Protein AF-A0A832B5Y0-F1 (afdb_monomer_lite)

Structure (mmCIF, N/CA/C/O backbone):
data_AF-A0A832B5Y0-F1
#
_entry.id   AF-A0A832B5Y0-F1
#
loop_
_atom_site.group_PDB
_atom_site.id
_atom_site.type_symbol
_atom_site.label_atom_id
_atom_site.label_alt_id
_atom_site.label_comp_id
_atom_site.label_asym_id
_atom_site.label_entity_id
_atom_site.label_seq_id
_atom_site.pdbx_PDB_ins_code
_atom_site.Cartn_x
_atom_site.Cartn_y
_atom_site.Cartn_z
_atom_site.occupancy
_atom_site.B_iso_or_equiv
_atom_site.auth_seq_id
_atom_site.auth_comp_id
_atom_site.auth_asym_id
_atom_site.auth_atom_id
_atom_site.pdbx_PDB_model_num
ATOM 1 N N . MET A 1 1 ? 34.773 30.632 62.088 1.00 43.06 1 MET A N 1
ATOM 2 C CA . MET A 1 1 ? 34.727 31.061 63.509 1.00 43.06 1 MET A CA 1
ATOM 3 C C . MET A 1 1 ? 33.430 31.827 63.749 1.00 43.06 1 MET A C 1
ATOM 5 O O . MET A 1 1 ? 32.910 32.343 62.773 1.00 43.06 1 MET A O 1
ATOM 9 N N . THR A 1 2 ? 32.976 31.912 65.013 1.00 48.00 2 THR A N 1
ATOM 10 C CA . THR A 1 2 ? 31.846 32.732 65.541 1.00 48.00 2 THR A CA 1
ATOM 11 C C . THR A 1 2 ? 30.432 32.530 64.935 1.00 48.00 2 THR A C 1
ATOM 13 O O . THR A 1 2 ? 30.313 32.414 63.728 1.00 48.00 2 THR A O 1
ATOM 16 N N . ARG A 1 3 ? 29.284 32.616 65.642 1.00 48.84 3 ARG A N 1
ATOM 17 C CA . ARG A 1 3 ? 28.786 32.266 67.013 1.00 48.84 3 ARG A CA 1
ATOM 18 C C . ARG A 1 3 ? 27.573 33.183 67.325 1.00 48.84 3 ARG A C 1
ATOM 20 O O . ARG A 1 3 ? 27.691 34.372 67.067 1.00 48.84 3 ARG A O 1
ATOM 27 N N . ARG A 1 4 ? 26.546 32.657 68.029 1.00 54.12 4 ARG A N 1
ATOM 28 C CA . ARG A 1 4 ? 25.326 33.315 68.605 1.00 54.12 4 ARG A CA 1
ATOM 29 C C . ARG A 1 4 ? 24.079 33.240 67.698 1.00 54.12 4 ARG A C 1
ATOM 31 O O . ARG A 1 4 ? 24.199 33.506 66.514 1.00 54.12 4 ARG A O 1
ATOM 38 N N . GLU A 1 5 ? 22.990 32.571 68.125 1.00 58.91 5 GLU A N 1
ATOM 39 C CA . GLU A 1 5 ? 21.896 32.970 69.073 1.00 58.91 5 GLU A CA 1
ATOM 40 C C . GLU A 1 5 ? 20.938 34.005 68.429 1.00 58.91 5 GLU A C 1
ATOM 42 O O . GLU A 1 5 ? 21.425 34.880 67.729 1.00 58.91 5 GLU A O 1
ATOM 47 N N . ARG A 1 6 ? 19.599 34.020 68.599 1.00 52.69 6 ARG A N 1
ATOM 48 C CA . ARG A 1 6 ? 18.600 33.351 69.493 1.00 52.69 6 ARG A CA 1
ATOM 49 C C . ARG A 1 6 ? 17.187 33.484 68.822 1.00 52.69 6 ARG A C 1
ATOM 51 O O . ARG A 1 6 ? 17.127 34.184 67.820 1.00 52.69 6 ARG A O 1
ATOM 58 N N . LEU A 1 7 ? 16.014 32.955 69.225 1.00 55.34 7 LEU A N 1
ATOM 59 C CA . LEU A 1 7 ? 15.436 32.121 70.319 1.00 55.34 7 LEU A CA 1
ATOM 60 C C . LEU A 1 7 ? 14.146 31.429 69.729 1.00 55.34 7 LEU A C 1
ATOM 62 O O . LEU A 1 7 ? 14.103 31.264 68.516 1.00 55.34 7 LEU A O 1
ATOM 66 N N . ALA A 1 8 ? 13.108 31.103 70.530 1.00 52.97 8 ALA A N 1
ATOM 67 C CA . ALA A 1 8 ? 11.736 30.661 70.159 1.00 52.97 8 ALA A CA 1
ATOM 68 C C . ALA A 1 8 ? 11.631 29.279 69.458 1.00 52.97 8 ALA A C 1
ATOM 70 O O . ALA A 1 8 ? 11.843 29.183 68.255 1.00 52.97 8 ALA A O 1
ATOM 71 N N . ASP A 1 9 ? 11.389 28.132 70.110 1.00 50.69 9 ASP A N 1
ATOM 72 C CA . ASP A 1 9 ? 10.624 27.766 71.332 1.00 50.69 9 ASP A CA 1
ATOM 73 C C . ASP A 1 9 ? 9.089 27.738 71.162 1.00 50.69 9 ASP A C 1
ATOM 75 O O . ASP A 1 9 ? 8.436 28.772 71.276 1.00 50.69 9 ASP A O 1
ATOM 79 N N . ASP A 1 10 ? 8.532 26.534 70.955 1.00 47.91 10 ASP A N 1
ATOM 80 C CA . ASP A 1 10 ? 7.273 26.117 71.594 1.00 47.91 10 ASP A CA 1
ATOM 81 C C . ASP A 1 10 ? 7.240 24.590 71.849 1.00 47.91 10 ASP A C 1
ATOM 83 O O . ASP A 1 10 ? 7.930 23.789 71.209 1.00 47.91 10 ASP A O 1
ATOM 87 N N . LYS A 1 11 ? 6.426 24.199 72.831 1.00 46.84 11 LYS A N 1
ATOM 88 C CA . LYS A 1 11 ? 6.117 22.840 73.293 1.00 46.84 11 LYS A CA 1
ATOM 89 C C . LYS A 1 11 ? 5.182 22.113 72.304 1.00 46.84 11 LYS A C 1
ATOM 91 O O . LYS A 1 11 ? 4.506 22.724 71.495 1.00 46.84 11 LYS A O 1
ATOM 96 N N . GLY A 1 12 ? 5.022 20.791 72.367 1.00 46.59 12 GLY A N 1
ATOM 97 C CA . GLY A 1 12 ? 5.769 19.815 73.159 1.00 46.59 12 GLY A CA 1
ATOM 98 C C . GLY A 1 12 ? 4.985 18.525 73.444 1.00 46.59 12 GLY A C 1
ATOM 99 O O . GLY A 1 12 ? 3.847 18.574 73.890 1.00 46.59 12 GLY A O 1
ATOM 100 N N . ARG A 1 13 ? 5.685 17.390 73.289 1.00 45.34 13 ARG A N 1
ATOM 101 C CA . ARG A 1 13 ? 5.367 16.024 73.769 1.00 45.34 13 ARG A CA 1
ATOM 102 C C . ARG A 1 13 ? 4.196 15.253 73.121 1.00 45.34 13 ARG A C 1
ATOM 104 O O . ARG A 1 13 ? 3.024 15.566 73.276 1.00 45.34 13 ARG A O 1
ATOM 111 N N . ARG A 1 14 ? 4.581 14.134 72.487 1.00 49.53 14 ARG A N 1
ATOM 112 C CA . ARG A 1 14 ? 3.801 12.884 72.369 1.00 49.53 14 ARG A CA 1
ATOM 113 C C . ARG A 1 14 ? 3.845 12.095 73.703 1.00 49.53 14 ARG A C 1
ATOM 115 O O . ARG A 1 14 ? 4.416 12.602 74.666 1.00 49.53 14 ARG A O 1
ATOM 122 N N . SER A 1 15 ? 3.341 10.849 73.661 1.00 48.88 15 SER A N 1
ATOM 123 C CA . SER A 1 15 ? 3.365 9.763 74.674 1.00 48.88 15 SER A CA 1
ATOM 124 C C . SER A 1 15 ? 2.080 9.649 75.515 1.00 48.88 15 SER A C 1
ATOM 126 O O . SER A 1 15 ? 1.575 10.662 75.982 1.00 48.88 15 SER A O 1
ATOM 128 N N . GLU A 1 16 ? 1.494 8.463 75.752 1.00 41.34 16 GLU A N 1
ATOM 129 C CA . GLU A 1 16 ? 1.691 7.137 75.115 1.00 41.34 16 GLU A CA 1
ATOM 130 C C . GLU A 1 16 ? 0.461 6.215 75.342 1.00 41.34 16 GLU A C 1
ATOM 132 O O . GLU A 1 16 ? -0.531 6.644 75.925 1.00 41.34 16 GLU A O 1
ATOM 137 N N . VAL A 1 17 ? 0.506 4.965 74.859 1.00 50.31 17 VAL A N 1
ATOM 138 C CA . VAL A 1 17 ? -0.578 3.950 74.905 1.00 50.31 17 VAL A CA 1
ATOM 139 C C . VAL A 1 17 ? -0.116 2.771 75.783 1.00 50.31 17 VAL A C 1
ATOM 141 O O . VAL A 1 17 ? 1.009 2.317 75.577 1.00 50.31 17 VAL A O 1
ATOM 144 N N . PRO A 1 18 ? -0.906 2.287 76.773 1.00 50.72 18 PRO A N 1
ATOM 145 C CA . PRO A 1 18 ? -1.764 1.104 76.549 1.00 50.72 18 PRO A CA 1
ATOM 146 C C . PRO A 1 18 ? -3.099 1.069 77.338 1.00 50.72 18 PRO A C 1
ATOM 148 O O . PRO A 1 18 ? -3.351 1.885 78.219 1.00 50.72 18 PRO A O 1
ATOM 151 N N . GLY A 1 19 ? -3.968 0.104 77.001 1.00 42.53 19 GLY A N 1
ATOM 152 C CA . GLY A 1 19 ? -5.243 -0.169 77.696 1.00 42.53 19 GLY A CA 1
ATOM 153 C C . GLY A 1 19 ? -5.135 -1.196 78.837 1.00 42.53 19 GLY A C 1
ATOM 154 O O . GLY A 1 19 ? -4.032 -1.583 79.224 1.00 42.53 19 GLY A O 1
ATOM 155 N N . PRO A 1 20 ? -6.281 -1.692 79.344 1.00 50.28 20 PRO A N 1
ATOM 156 C CA . PRO A 1 20 ? -6.560 -3.121 79.127 1.00 50.28 20 PRO A CA 1
ATOM 157 C C . PRO A 1 20 ? -8.026 -3.448 78.760 1.00 50.28 20 PRO A C 1
ATOM 159 O O . PRO A 1 20 ? -8.901 -2.586 78.724 1.00 50.28 20 PRO A O 1
ATOM 162 N N . VAL A 1 21 ? 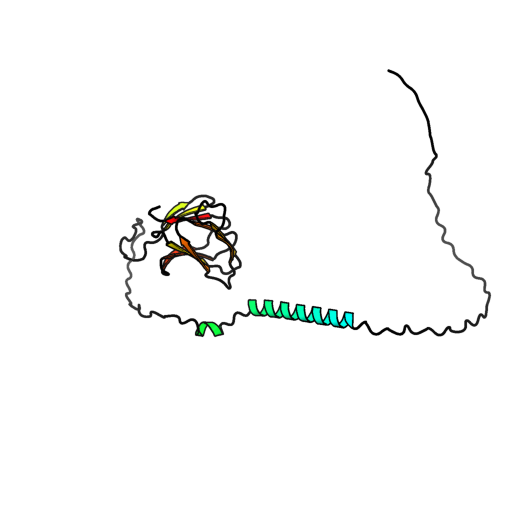-8.275 -4.730 78.474 1.00 50.56 21 VAL A N 1
ATOM 163 C CA . VAL A 1 21 ? -9.586 -5.323 78.137 1.00 50.56 21 VAL A CA 1
ATOM 164 C C . VAL A 1 21 ? -10.426 -5.578 79.399 1.00 50.56 21 VAL A C 1
ATOM 166 O O . VAL A 1 21 ? -9.877 -5.970 80.426 1.00 50.56 21 VAL A O 1
ATOM 169 N N . GLY A 1 22 ? -11.756 -5.451 79.307 1.00 43.69 22 GLY A N 1
ATOM 170 C CA . GLY A 1 22 ? -12.690 -5.865 80.363 1.00 43.69 22 GLY A CA 1
ATOM 171 C C . GLY A 1 22 ? -14.091 -6.184 79.827 1.00 43.69 22 GLY A C 1
ATOM 172 O O . GLY A 1 22 ? -14.820 -5.275 79.443 1.00 43.69 22 GLY A O 1
ATOM 173 N N . THR A 1 23 ? -14.470 -7.468 79.827 1.00 44.56 23 THR A N 1
ATOM 174 C CA . THR A 1 23 ? -15.766 -7.964 79.315 1.00 44.56 23 THR A CA 1
ATOM 175 C C . THR A 1 23 ? -16.476 -8.808 80.380 1.00 44.56 23 THR A C 1
ATOM 177 O O . THR A 1 23 ? -16.240 -10.010 80.471 1.00 44.56 23 THR A O 1
ATOM 180 N N . ILE A 1 24 ? -17.328 -8.174 81.193 1.00 46.91 24 ILE A N 1
ATOM 181 C CA . ILE A 1 24 ? -18.211 -8.771 82.222 1.00 46.91 24 ILE A CA 1
ATOM 182 C C . ILE A 1 24 ? -19.476 -7.875 82.227 1.00 46.91 24 ILE A C 1
ATOM 184 O O . ILE A 1 24 ? -19.320 -6.666 82.354 1.00 46.91 24 ILE A O 1
ATOM 188 N N . THR A 1 25 ? -20.688 -8.288 81.828 1.00 40.34 25 THR A N 1
ATOM 189 C CA . THR A 1 25 ? -21.626 -9.335 82.316 1.00 40.34 25 THR A CA 1
ATOM 190 C C . THR A 1 25 ? -22.516 -8.855 83.476 1.00 40.34 25 THR A C 1
ATOM 192 O O . THR A 1 25 ? -22.014 -8.655 84.574 1.00 40.34 25 THR A O 1
ATOM 195 N N . ALA A 1 26 ? -23.838 -8.788 83.216 1.00 43.69 26 ALA A N 1
ATOM 196 C CA . ALA A 1 26 ? -24.944 -8.450 84.142 1.00 43.69 26 ALA A CA 1
ATOM 197 C C . ALA A 1 26 ? -24.898 -7.016 84.747 1.00 43.69 26 ALA A C 1
ATOM 199 O O . ALA A 1 26 ? -23.869 -6.354 84.693 1.00 43.69 26 ALA A O 1
ATOM 200 N N . GLU A 1 27 ? -25.972 -6.389 85.247 1.00 39.22 27 GLU A N 1
ATOM 201 C CA . GLU A 1 27 ? -27.356 -6.798 85.575 1.00 39.22 27 GLU A CA 1
ATOM 202 C C . GLU A 1 27 ? -28.397 -5.817 84.975 1.00 39.22 27 GLU A C 1
ATOM 204 O O . GLU A 1 27 ? -28.055 -4.691 84.609 1.00 39.22 27 GLU A O 1
ATOM 209 N N . LEU A 1 28 ? -29.685 -6.195 84.930 1.00 47.62 28 LEU A N 1
ATOM 210 C CA . LEU A 1 28 ? -30.794 -5.243 84.707 1.00 47.62 28 LEU A CA 1
ATOM 211 C C . LEU A 1 28 ? -31.379 -4.743 86.038 1.00 47.62 28 LEU A C 1
ATOM 213 O O . LEU A 1 28 ? -31.496 -5.512 86.989 1.00 47.62 28 LEU A O 1
ATOM 217 N N . PRO A 1 29 ? -31.917 -3.511 86.059 1.00 47.03 29 PRO A N 1
ATOM 218 C CA . PRO A 1 29 ? -33.184 -3.308 86.761 1.00 47.03 29 PRO A CA 1
ATOM 219 C C . PRO A 1 29 ? -34.256 -2.590 85.924 1.00 47.03 29 PRO A C 1
ATOM 221 O O . PRO A 1 29 ? -33.998 -1.693 85.123 1.00 47.03 29 PRO A O 1
ATOM 224 N N . VAL A 1 30 ? -35.502 -3.006 86.149 1.00 48.72 30 VAL A N 1
ATOM 225 C CA . VAL A 1 30 ? -36.721 -2.531 85.477 1.00 48.72 30 VAL A CA 1
ATOM 226 C C . VAL A 1 30 ? -37.135 -1.133 85.950 1.00 48.72 30 VAL A C 1
ATOM 228 O O . VAL A 1 30 ? -37.306 -0.920 87.146 1.00 48.72 30 VAL A O 1
ATOM 231 N N . VAL A 1 31 ? -37.485 -0.243 85.012 1.00 48.28 31 VAL A N 1
ATOM 232 C CA . VAL A 1 31 ? -38.490 0.817 85.240 1.00 48.28 31 VAL A CA 1
ATOM 233 C C . VAL A 1 31 ? -39.437 0.890 84.039 1.00 48.28 31 VAL A C 1
ATOM 235 O O . VAL A 1 31 ? -39.015 1.119 82.908 1.00 48.28 31 VAL A O 1
ATOM 238 N N . ALA A 1 32 ? -40.738 0.708 84.275 1.00 45.34 32 ALA A N 1
ATOM 239 C CA . ALA A 1 32 ? -41.760 0.729 83.229 1.00 45.34 32 ALA A CA 1
ATOM 240 C C . ALA A 1 32 ? -42.321 2.147 82.997 1.00 45.34 32 ALA A C 1
ATOM 242 O O . ALA A 1 32 ? -43.259 2.576 83.668 1.00 45.34 32 ALA A O 1
ATOM 243 N N . GLY A 1 33 ? -41.784 2.870 82.011 1.00 43.34 33 GLY A N 1
ATOM 244 C CA . GLY A 1 33 ? -42.303 4.176 81.583 1.00 43.34 33 GLY A CA 1
ATOM 245 C C . GLY A 1 33 ? -43.313 4.067 80.436 1.00 43.34 33 GLY A C 1
ATOM 246 O O . GLY A 1 33 ? -42.916 3.961 79.278 1.00 43.34 33 GLY A O 1
ATOM 247 N N . ARG A 1 34 ? -44.624 4.140 80.720 1.00 46.53 34 ARG A N 1
ATOM 248 C CA . ARG A 1 34 ? -45.692 4.180 79.689 1.00 46.53 34 ARG A CA 1
ATOM 249 C C . ARG A 1 34 ? -45.760 5.536 78.962 1.00 46.53 34 ARG A C 1
ATOM 251 O O . ARG A 1 34 ? -46.738 6.271 79.072 1.00 46.53 34 ARG A O 1
ATOM 258 N N . GLY A 1 35 ? -44.739 5.850 78.170 1.00 42.12 35 GLY A N 1
ATOM 259 C CA . GLY A 1 35 ? -44.802 6.913 77.169 1.00 42.12 35 GLY A CA 1
ATOM 260 C C . GLY A 1 35 ? -45.525 6.426 75.914 1.00 42.12 35 GLY A C 1
ATOM 261 O O . GLY A 1 35 ? -44.911 5.789 75.062 1.00 42.12 35 GLY A O 1
ATOM 262 N N . LEU A 1 36 ? -46.822 6.725 75.774 1.00 50.09 36 LEU A N 1
ATOM 263 C CA . LEU A 1 36 ? -47.549 6.501 74.517 1.00 50.09 36 LEU A CA 1
ATOM 264 C C . LEU A 1 36 ? -47.065 7.501 73.458 1.00 50.09 36 LEU A C 1
ATOM 266 O O . LEU A 1 36 ? -47.664 8.559 73.256 1.00 50.09 36 LEU A O 1
ATOM 270 N N . VAL A 1 37 ? -45.966 7.159 72.781 1.00 49.59 37 VAL A N 1
ATOM 271 C CA . VAL A 1 37 ? -45.475 7.894 71.613 1.00 49.59 37 VAL A CA 1
ATOM 272 C C . VAL A 1 37 ? -46.548 7.826 70.531 1.00 49.59 37 VAL A C 1
ATOM 274 O O . VAL A 1 37 ? -46.729 6.814 69.852 1.00 49.59 37 VAL A O 1
ATOM 277 N N . ARG A 1 38 ? -47.287 8.930 70.406 1.00 52.19 38 ARG A N 1
ATOM 278 C CA . ARG A 1 38 ? -48.242 9.204 69.333 1.00 52.19 38 ARG A CA 1
ATOM 279 C C . ARG A 1 38 ? -47.579 8.835 68.000 1.00 52.19 38 ARG A C 1
ATOM 281 O O . ARG A 1 38 ? -46.536 9.419 67.713 1.00 52.19 38 ARG A O 1
ATOM 288 N N . PRO A 1 39 ? -48.136 7.911 67.193 1.00 48.53 39 PRO A N 1
ATOM 289 C CA . PRO A 1 39 ? -47.524 7.545 65.925 1.00 4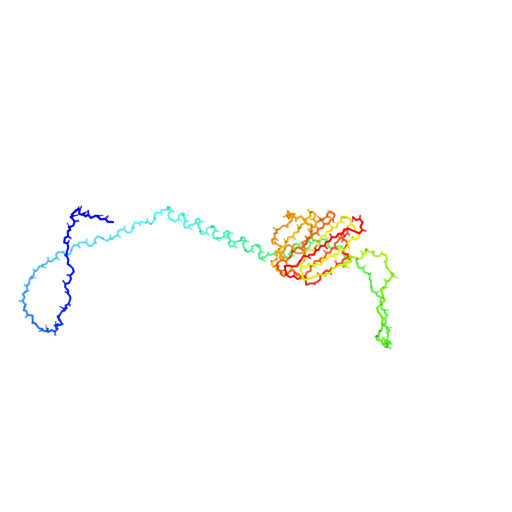8.53 39 PRO A CA 1
ATOM 290 C C . PRO A 1 39 ? -47.564 8.762 65.006 1.00 48.53 39 PRO A C 1
ATOM 292 O O . PRO A 1 39 ? -48.608 9.118 64.449 1.00 48.53 39 PRO A O 1
ATOM 295 N N . GLU A 1 40 ? -46.423 9.437 64.904 1.00 52.47 40 GLU A N 1
ATOM 296 C CA . GLU A 1 40 ? -46.225 10.536 63.980 1.00 52.47 40 GLU A CA 1
ATOM 297 C C . GLU A 1 40 ? -46.526 10.009 62.578 1.00 52.47 40 GLU A C 1
ATOM 299 O O . GLU A 1 40 ? -46.003 8.972 62.161 1.00 52.47 40 GLU A O 1
ATOM 304 N N . ARG A 1 41 ? -47.456 10.667 61.872 1.00 51.47 41 ARG A N 1
ATOM 305 C CA . ARG A 1 41 ? -47.875 10.217 60.543 1.00 51.47 41 ARG A CA 1
ATOM 306 C C . ARG A 1 41 ? -46.661 10.273 59.630 1.00 51.47 41 ARG A C 1
ATOM 308 O O . ARG A 1 41 ? -46.305 11.356 59.172 1.00 51.47 41 ARG A O 1
ATOM 315 N N . THR A 1 42 ? -46.074 9.114 59.340 1.00 52.91 42 THR A N 1
ATOM 316 C CA . THR A 1 42 ? -44.956 8.981 58.409 1.00 52.91 42 THR A CA 1
ATOM 317 C C . THR A 1 42 ? -45.365 9.595 57.079 1.00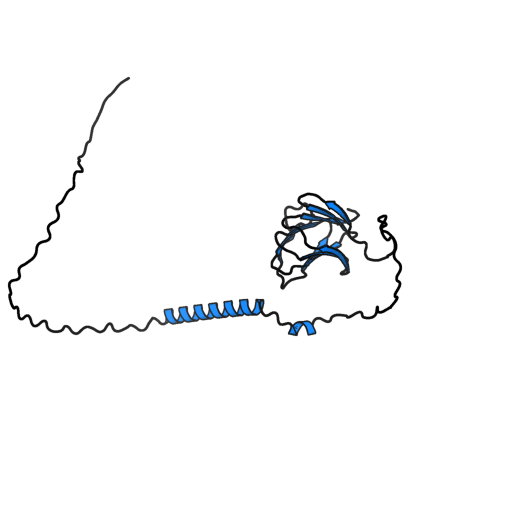 52.91 42 THR A C 1
ATOM 319 O O . THR A 1 42 ? -46.171 9.044 56.322 1.00 52.91 42 THR A O 1
ATOM 322 N N . ALA A 1 43 ? -44.853 10.799 56.826 1.00 59.53 43 ALA A N 1
ATOM 323 C CA . ALA A 1 43 ? -45.155 11.561 55.634 1.00 59.53 43 ALA A CA 1
ATOM 324 C C . ALA A 1 43 ? -44.567 10.796 54.450 1.00 59.53 43 ALA A C 1
ATOM 326 O O . ALA A 1 43 ? -43.379 10.924 54.156 1.00 59.53 43 ALA A O 1
ATOM 327 N N . ARG A 1 44 ? -45.393 9.944 53.814 1.00 55.81 44 ARG A N 1
ATOM 328 C CA . ARG A 1 44 ? -44.995 9.117 52.668 1.00 55.81 44 ARG A CA 1
ATOM 329 C C . ARG A 1 44 ? -44.194 10.005 51.716 1.00 55.81 44 ARG A C 1
ATOM 331 O O . ARG A 1 44 ? -44.778 10.980 51.232 1.00 55.81 44 ARG A O 1
ATOM 338 N N . PRO A 1 45 ? -42.909 9.707 51.438 1.00 54.28 45 PRO A N 1
ATOM 339 C CA . PRO A 1 45 ? -42.106 10.536 50.554 1.00 54.28 45 PRO A CA 1
ATOM 340 C C . PRO A 1 45 ? -42.787 10.530 49.190 1.00 54.28 45 PRO A C 1
ATOM 342 O O . PRO A 1 45 ? -42.787 9.525 48.473 1.00 54.28 45 PRO A O 1
ATOM 345 N N . ARG A 1 46 ? -43.465 11.641 48.887 1.00 56.97 46 ARG A N 1
ATOM 346 C CA . ARG A 1 46 ? -44.353 11.801 47.736 1.00 56.97 46 ARG A CA 1
ATOM 347 C C . ARG A 1 46 ? -43.465 11.843 46.503 1.00 56.97 46 ARG A C 1
ATOM 349 O O . ARG A 1 46 ? -43.035 12.925 46.113 1.00 56.97 46 ARG A O 1
ATOM 356 N N . ARG A 1 47 ? -43.123 10.651 45.983 1.00 59.47 47 ARG A N 1
ATOM 357 C CA . ARG A 1 47 ? -42.154 10.423 44.900 1.00 59.47 47 ARG A CA 1
ATOM 358 C C . ARG A 1 47 ? -42.414 11.442 43.798 1.00 59.47 47 ARG A C 1
ATOM 360 O O . ARG A 1 47 ? -43.381 11.306 43.052 1.00 59.47 47 ARG A O 1
ATOM 367 N N . ARG A 1 48 ? -41.582 12.489 43.745 1.00 61.47 48 ARG A N 1
ATOM 368 C CA . ARG A 1 48 ? -41.695 13.520 42.715 1.00 61.47 48 ARG A CA 1
ATOM 369 C C . ARG A 1 48 ? -41.498 12.800 41.377 1.00 61.47 48 ARG A C 1
ATOM 371 O O . ARG A 1 48 ? -40.516 12.061 41.266 1.00 61.47 48 ARG A O 1
ATOM 378 N N . PRO A 1 49 ? -42.419 12.926 40.404 1.00 62.31 49 PRO A N 1
ATOM 379 C CA . PRO A 1 49 ? -42.227 12.295 39.107 1.00 62.31 49 PRO A CA 1
ATOM 380 C C . PRO A 1 49 ? -40.901 12.793 38.529 1.00 62.31 49 PRO A C 1
ATOM 382 O O . PRO A 1 49 ? -40.614 13.990 38.595 1.00 62.31 49 PRO A O 1
ATOM 385 N N . ALA A 1 50 ? -40.072 11.868 38.036 1.00 60.97 50 ALA A N 1
ATOM 386 C CA . ALA A 1 50 ? -38.734 12.200 37.554 1.00 60.97 50 ALA A CA 1
ATOM 387 C C . ALA A 1 50 ? -38.817 13.320 36.498 1.00 60.97 50 ALA A C 1
ATOM 389 O O . ALA A 1 50 ? -39.698 13.254 35.632 1.00 60.97 50 ALA A O 1
ATOM 390 N N . PRO A 1 51 ? -37.951 14.350 36.571 1.00 74.38 51 PRO A N 1
ATOM 391 C CA . PRO A 1 51 ? -38.085 15.541 35.742 1.00 74.38 51 PRO A CA 1
ATOM 392 C C . PRO A 1 51 ? -38.066 15.168 34.259 1.00 74.38 51 PRO A C 1
ATOM 394 O O . PRO A 1 51 ? -37.229 14.378 33.823 1.00 74.38 51 PRO A O 1
ATOM 397 N N . TYR A 1 52 ? -38.978 15.754 33.477 1.00 77.06 52 TYR A N 1
ATOM 398 C CA . TYR A 1 52 ? -39.150 15.428 32.056 1.00 77.06 52 TYR A CA 1
ATOM 399 C C . TYR A 1 52 ? -37.852 15.577 31.244 1.00 77.06 52 TYR A C 1
ATOM 401 O O . TYR A 1 52 ? -37.605 14.772 30.350 1.00 77.06 52 TYR A O 1
ATOM 409 N N . LEU A 1 53 ? -36.979 16.516 31.628 1.00 75.38 53 LEU A N 1
ATOM 410 C CA . LEU A 1 53 ? -35.625 16.674 31.083 1.00 75.38 53 LEU A CA 1
ATOM 411 C C . LEU A 1 53 ? -34.794 15.382 31.153 1.00 75.38 53 LEU A C 1
ATOM 413 O O . LEU A 1 53 ? -34.153 15.020 30.174 1.00 75.38 53 LEU A O 1
ATOM 417 N N . LEU A 1 54 ? -34.840 14.646 32.268 1.00 80.31 54 LEU A N 1
ATOM 418 C CA . LEU A 1 54 ? -34.074 13.406 32.433 1.00 80.31 54 LEU A CA 1
ATOM 419 C C . LEU A 1 54 ? -34.630 12.279 31.550 1.00 80.31 54 LEU A C 1
ATOM 421 O O . LEU A 1 54 ? -33.859 11.504 30.994 1.00 80.31 54 LEU A O 1
ATOM 425 N N . ARG A 1 55 ? -35.954 12.226 31.342 1.00 82.44 55 ARG A N 1
ATOM 426 C CA . ARG A 1 55 ? -36.562 11.317 30.353 1.00 82.44 55 ARG A CA 1
ATOM 427 C C . ARG A 1 55 ? -36.133 11.666 28.926 1.00 82.44 55 ARG A C 1
ATOM 429 O O . ARG A 1 55 ? -35.843 10.757 28.157 1.00 82.44 55 ARG A O 1
ATOM 436 N N . LEU A 1 56 ? -36.079 12.954 28.587 1.00 86.62 56 LEU A N 1
ATOM 437 C CA . LEU A 1 56 ? -35.675 13.435 27.262 1.00 86.62 56 LEU A CA 1
ATOM 438 C C . LEU A 1 56 ? -34.195 13.121 26.986 1.00 86.62 56 LEU A C 1
ATOM 440 O O . LEU A 1 56 ? -33.882 12.579 25.931 1.00 86.62 56 LEU A O 1
ATOM 444 N N . ILE A 1 57 ? -33.308 13.353 27.960 1.00 87.62 57 ILE A N 1
ATOM 445 C CA . ILE A 1 57 ? -31.883 12.988 27.882 1.00 87.62 57 ILE A CA 1
ATOM 446 C C . ILE A 1 57 ? -31.706 11.476 27.680 1.00 87.62 57 ILE A C 1
ATOM 448 O O . ILE A 1 57 ? -30.950 11.071 26.801 1.00 87.62 57 ILE A O 1
ATOM 452 N N . VAL A 1 58 ? -32.427 10.636 28.435 1.00 91.25 58 VAL A N 1
ATOM 453 C CA . VAL A 1 58 ? -32.373 9.171 28.267 1.00 91.25 58 VAL A CA 1
ATOM 454 C C . VAL A 1 58 ? -32.842 8.749 26.871 1.00 91.25 58 VAL A C 1
ATOM 456 O O . VAL A 1 58 ? -32.169 7.944 26.234 1.00 91.25 58 VAL A O 1
ATOM 459 N N . TRP A 1 59 ? -33.937 9.317 26.357 1.00 94.44 59 TRP A N 1
ATOM 460 C CA . TRP A 1 59 ? -34.409 9.035 24.994 1.00 94.44 59 TRP A CA 1
ATOM 461 C C . TRP A 1 59 ? -33.414 9.464 23.912 1.00 94.44 59 TRP A C 1
ATOM 463 O O . TRP A 1 59 ? -33.193 8.714 22.964 1.00 94.44 59 TRP A O 1
ATOM 473 N N . LEU A 1 60 ? -32.781 10.629 24.061 1.00 93.25 60 LEU A N 1
ATOM 474 C CA . LEU A 1 60 ? -31.773 11.126 23.122 1.00 93.25 60 LEU A CA 1
ATOM 475 C C . LEU A 1 60 ? -30.524 10.230 23.129 1.00 93.25 60 LEU A C 1
ATOM 477 O O . LEU A 1 60 ? -30.014 9.876 22.069 1.00 93.25 60 LEU A O 1
ATOM 481 N N . LEU A 1 61 ? -30.076 9.788 24.308 1.00 92.12 61 LEU A N 1
ATOM 482 C CA . LEU A 1 61 ? -28.930 8.886 24.457 1.00 92.12 61 LEU A CA 1
ATOM 483 C C . LEU A 1 61 ? -29.224 7.488 23.878 1.00 92.12 61 LEU A C 1
ATOM 485 O O . LEU A 1 61 ? -28.378 6.928 23.183 1.00 92.12 61 LEU A O 1
ATOM 489 N N . VAL A 1 62 ? -30.441 6.962 24.067 1.00 94.62 62 VAL A N 1
ATOM 490 C CA . VAL A 1 62 ? -30.909 5.730 23.401 1.00 94.62 62 VAL A CA 1
ATOM 491 C C . VAL A 1 62 ? -30.951 5.897 21.879 1.00 94.62 62 VAL A C 1
ATOM 493 O O . VAL A 1 62 ? -30.506 5.003 21.164 1.00 94.62 62 VAL A O 1
ATOM 496 N N . PHE A 1 63 ? -31.423 7.037 21.365 1.00 94.62 63 PHE A N 1
ATOM 497 C CA . PHE A 1 63 ? -31.450 7.302 19.923 1.00 94.62 63 PHE A CA 1
ATOM 498 C C . PHE A 1 63 ? -30.036 7.339 19.320 1.00 94.62 63 PHE A C 1
ATOM 500 O O . PHE A 1 63 ? -29.784 6.690 18.308 1.00 94.62 63 PHE A O 1
ATOM 507 N N . VAL A 1 64 ? -29.083 8.010 19.979 1.00 92.44 64 VAL A N 1
ATOM 508 C CA . VAL A 1 64 ? -27.665 8.019 19.569 1.00 92.44 64 VAL A CA 1
ATOM 509 C C . VAL A 1 64 ? -27.060 6.609 19.595 1.00 92.44 64 VAL A C 1
ATOM 511 O O . VAL A 1 64 ? -26.343 6.243 18.665 1.00 92.44 64 VAL A O 1
ATOM 514 N N . LEU A 1 65 ? -27.384 5.791 20.604 1.00 93.00 65 LEU A N 1
ATOM 515 C CA . LEU A 1 65 ? -26.943 4.394 20.680 1.00 93.00 65 LEU A CA 1
ATOM 516 C C . LEU A 1 65 ? -27.482 3.556 19.506 1.00 93.00 65 LEU A C 1
ATOM 518 O O . LEU A 1 65 ? -26.728 2.794 18.903 1.00 93.00 65 LEU A O 1
ATOM 522 N N . VAL A 1 66 ? -28.760 3.724 19.146 1.00 93.31 66 VAL A N 1
ATOM 523 C CA . VAL A 1 66 ? -29.370 3.053 17.984 1.00 93.31 66 VAL A CA 1
ATOM 524 C C . VAL A 1 66 ? -28.723 3.507 16.673 1.00 93.31 66 VAL A C 1
ATOM 526 O O . VAL A 1 66 ? -28.424 2.663 15.833 1.00 93.31 66 VAL A O 1
ATOM 529 N N . CYS A 1 67 ? -28.428 4.800 16.507 1.00 91.38 67 CYS A N 1
ATOM 530 C CA . CYS A 1 67 ? -27.716 5.303 15.328 1.00 91.38 67 CYS A CA 1
ATOM 531 C C . CYS A 1 67 ? -26.295 4.726 15.204 1.00 91.38 67 CYS A C 1
ATOM 533 O O . CYS A 1 67 ? -25.897 4.339 14.107 1.00 91.38 67 CYS A O 1
ATOM 535 N N . MET A 1 68 ? -25.550 4.609 16.310 1.00 89.75 68 MET A N 1
ATOM 536 C CA . MET A 1 68 ? -24.226 3.968 16.320 1.00 89.75 68 MET A CA 1
ATOM 537 C C . MET A 1 68 ? -24.301 2.479 15.953 1.00 89.75 68 MET A C 1
ATOM 539 O O . MET A 1 68 ? -23.518 2.007 15.131 1.00 89.75 68 MET A O 1
ATOM 543 N N . LEU A 1 69 ? -25.270 1.745 16.512 1.00 85.38 69 LEU A N 1
ATOM 544 C CA . LEU A 1 69 ? -25.509 0.335 16.176 1.00 85.38 69 LEU A CA 1
ATOM 545 C C . LEU A 1 69 ? -25.915 0.150 14.706 1.00 85.38 69 LEU A C 1
ATOM 547 O O . LEU A 1 69 ? -25.459 -0.792 14.063 1.00 85.38 69 LEU A O 1
ATOM 551 N N . ALA A 1 70 ? -26.731 1.055 14.158 1.00 81.50 70 ALA A N 1
ATOM 552 C CA . ALA A 1 70 ? -27.118 1.035 12.751 1.00 81.50 70 ALA A CA 1
ATOM 553 C C . ALA A 1 70 ? -25.925 1.312 11.821 1.00 81.50 70 ALA A C 1
ATOM 555 O O . ALA A 1 70 ? -25.745 0.587 10.846 1.00 81.50 70 ALA A O 1
ATOM 556 N N . ALA A 1 71 ? -25.079 2.299 12.139 1.00 76.25 71 ALA A N 1
ATOM 557 C CA . ALA A 1 71 ? -23.873 2.601 11.366 1.00 76.25 71 ALA A CA 1
ATOM 558 C C . ALA A 1 71 ? -22.898 1.409 11.338 1.00 76.25 71 ALA A C 1
ATOM 560 O O . ALA A 1 71 ? -22.527 0.948 10.260 1.00 76.25 71 ALA A O 1
ATOM 561 N N . ALA A 1 72 ? -22.579 0.836 12.504 1.00 76.50 72 ALA A N 1
ATOM 562 C CA . ALA A 1 72 ? -21.736 -0.359 12.602 1.00 76.50 72 ALA A CA 1
ATOM 563 C C . ALA A 1 72 ? -22.351 -1.580 11.883 1.00 76.50 72 ALA A C 1
ATOM 565 O O . ALA A 1 72 ? -21.639 -2.371 11.266 1.00 76.50 72 ALA A O 1
ATOM 566 N N . GLY A 1 73 ? -23.681 -1.722 11.914 1.00 73.00 73 GLY A N 1
ATOM 567 C CA . GLY A 1 73 ? -24.398 -2.757 11.168 1.00 73.00 73 GLY A CA 1
ATOM 568 C C . GLY A 1 73 ? -24.278 -2.601 9.647 1.00 73.00 73 GLY A C 1
ATOM 569 O O . GLY A 1 73 ? -24.085 -3.598 8.953 1.00 73.00 73 GLY A O 1
ATOM 570 N N . VAL A 1 74 ? -24.340 -1.368 9.133 1.00 70.38 74 VAL A N 1
ATOM 571 C CA . VAL A 1 74 ? -24.180 -1.054 7.700 1.00 70.38 74 VAL A CA 1
ATOM 572 C C . VAL A 1 74 ? -22.747 -1.299 7.218 1.00 70.38 74 VAL A C 1
ATOM 574 O O . VAL A 1 74 ? -22.568 -1.821 6.121 1.00 70.38 74 VAL A O 1
ATOM 577 N N . GLU A 1 75 ? -21.731 -0.996 8.031 1.00 63.16 75 GLU A N 1
ATOM 578 C CA . GLU A 1 75 ? -20.333 -1.325 7.703 1.00 63.16 75 GLU A CA 1
ATOM 579 C C . GLU A 1 75 ? -20.074 -2.839 7.659 1.00 63.16 75 GLU A C 1
ATOM 581 O O . GLU A 1 75 ? -19.248 -3.303 6.874 1.00 63.16 75 GLU A O 1
ATOM 586 N N . HIS A 1 76 ? -20.786 -3.631 8.469 1.00 63.59 76 HIS A N 1
ATOM 587 C CA . HIS A 1 76 ? -20.610 -5.085 8.492 1.00 63.59 76 HIS A CA 1
ATOM 588 C C . HIS A 1 76 ? -21.423 -5.808 7.400 1.00 63.59 76 HIS A C 1
ATOM 590 O O . HIS A 1 76 ? -20.943 -6.772 6.801 1.00 63.59 76 HIS A O 1
ATOM 596 N N . TYR A 1 77 ? -22.631 -5.328 7.087 1.00 59.16 77 TYR A N 1
ATOM 597 C CA . TYR A 1 77 ? -23.483 -5.872 6.025 1.00 59.16 77 TYR A CA 1
ATOM 598 C C . TYR A 1 77 ? -23.279 -5.156 4.685 1.00 59.16 77 TYR A C 1
ATOM 600 O O . TYR A 1 77 ? -24.172 -4.472 4.188 1.00 59.16 77 TYR A O 1
ATOM 608 N N . HIS A 1 78 ? -22.140 -5.404 4.033 1.00 56.56 78 HIS A N 1
ATOM 609 C CA . HIS A 1 78 ? -21.986 -5.096 2.607 1.00 56.56 78 HIS A CA 1
ATOM 610 C C . HIS A 1 78 ? -23.023 -5.878 1.772 1.00 56.56 78 HIS A C 1
ATOM 612 O O . HIS A 1 78 ? -22.936 -7.110 1.680 1.00 56.56 78 HIS A O 1
ATOM 618 N N . PRO A 1 79 ? -23.993 -5.211 1.114 1.00 47.19 79 PRO A N 1
ATOM 619 C CA . PRO A 1 79 ? -25.030 -5.908 0.372 1.00 47.19 79 PRO A CA 1
ATOM 620 C C . PRO A 1 79 ? -24.490 -6.366 -0.988 1.00 47.19 79 PRO A C 1
ATOM 622 O O . PRO A 1 79 ? -24.499 -5.616 -1.965 1.00 47.19 79 PRO A O 1
ATOM 625 N N . ARG A 1 80 ? -24.084 -7.643 -1.069 1.00 53.19 80 ARG A N 1
ATOM 626 C CA . ARG A 1 80 ? -23.644 -8.335 -2.307 1.00 53.19 80 ARG A CA 1
ATOM 627 C C . ARG A 1 80 ? -24.646 -8.256 -3.474 1.00 53.19 80 ARG A C 1
ATOM 629 O O . ARG A 1 80 ? -24.287 -8.532 -4.610 1.00 53.19 80 ARG A O 1
ATOM 636 N N . TRP A 1 81 ? -25.882 -7.822 -3.219 1.00 56.41 81 T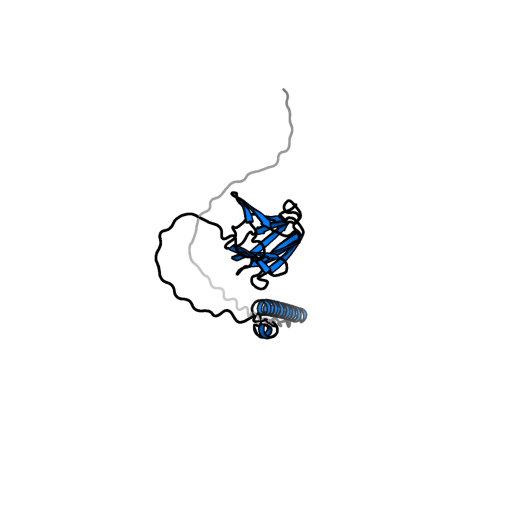RP A N 1
ATOM 637 C CA . TRP A 1 81 ? -26.861 -7.443 -4.245 1.00 56.41 81 TRP A CA 1
ATOM 638 C C . TRP A 1 81 ? -26.338 -6.412 -5.263 1.00 56.41 81 TRP A C 1
ATOM 640 O O . TRP A 1 81 ? -26.739 -6.457 -6.423 1.00 56.41 81 TRP A O 1
ATOM 650 N N . PHE A 1 82 ? -25.416 -5.520 -4.881 1.00 53.38 82 PHE A N 1
ATOM 651 C CA . PHE A 1 82 ? -24.860 -4.528 -5.812 1.00 53.38 82 PHE A CA 1
ATOM 652 C C . PHE A 1 82 ? -23.800 -5.082 -6.781 1.00 53.38 82 PHE A C 1
ATOM 654 O O . PHE A 1 82 ? -23.457 -4.390 -7.740 1.00 53.38 82 PHE A O 1
ATOM 661 N N . ASP A 1 83 ? -23.320 -6.323 -6.626 1.00 53.88 83 ASP A N 1
ATOM 662 C CA . ASP A 1 83 ? -22.393 -6.911 -7.607 1.00 53.88 83 ASP A CA 1
ATOM 663 C C . ASP A 1 83 ? -23.056 -7.153 -8.981 1.00 53.88 83 ASP A C 1
ATOM 665 O O . ASP A 1 83 ? -22.347 -7.210 -9.981 1.00 53.88 83 ASP A O 1
ATOM 669 N N . PHE A 1 84 ? -24.395 -7.181 -9.083 1.00 59.78 84 PHE A N 1
ATOM 670 C CA . PHE A 1 84 ? -25.097 -7.221 -10.380 1.00 59.78 84 PHE A CA 1
ATOM 671 C C . PHE A 1 84 ? -24.930 -5.925 -11.202 1.00 59.78 84 PHE A C 1
ATOM 673 O O . PHE A 1 84 ? -24.999 -5.953 -12.427 1.00 59.78 84 PHE A O 1
ATOM 680 N N . LEU A 1 85 ? -24.662 -4.787 -10.549 1.00 55.56 85 LEU A N 1
ATOM 681 C CA . LEU A 1 85 ? -24.366 -3.510 -11.218 1.00 55.56 85 LEU A CA 1
ATOM 682 C C . LEU A 1 85 ? -22.888 -3.380 -11.628 1.00 55.56 85 LEU A C 1
ATOM 684 O O . LEU A 1 85 ? -22.531 -2.487 -12.398 1.00 55.56 85 LEU A O 1
ATOM 688 N N . ARG A 1 86 ? -22.014 -4.283 -11.163 1.00 54.91 86 ARG A N 1
ATOM 689 C CA . ARG A 1 86 ? -20.622 -4.375 -11.617 1.00 54.91 86 ARG A CA 1
ATOM 690 C C . ARG A 1 86 ? -20.554 -5.206 -12.889 1.00 54.91 86 ARG A C 1
ATOM 692 O O . ARG A 1 86 ? -20.338 -6.414 -12.855 1.00 54.91 86 ARG A O 1
ATOM 699 N N . ASN A 1 87 ? -20.703 -4.512 -14.011 1.00 45.38 87 ASN A N 1
ATOM 700 C CA . ASN A 1 87 ? -20.648 -5.064 -15.359 1.00 45.38 87 ASN A CA 1
ATOM 701 C C . ASN A 1 87 ? -19.262 -5.693 -15.648 1.00 45.38 87 ASN A C 1
ATOM 703 O O . ASN A 1 87 ? -18.355 -5.035 -16.159 1.00 45.38 87 ASN A O 1
ATOM 707 N N . ARG A 1 88 ? -19.063 -6.963 -15.267 1.00 45.53 88 ARG A N 1
ATOM 708 C CA . ARG A 1 88 ? -17.833 -7.714 -15.553 1.00 45.53 88 ARG A CA 1
ATOM 709 C C . ARG A 1 88 ? -17.840 -8.122 -17.021 1.00 45.53 88 ARG A C 1
ATOM 711 O O . ARG A 1 88 ? -18.585 -9.017 -17.413 1.00 45.53 88 ARG A O 1
ATOM 718 N N . VAL A 1 89 ? -16.983 -7.492 -17.821 1.00 44.47 89 VAL A N 1
ATOM 719 C CA . VAL A 1 89 ? -16.733 -7.916 -19.203 1.00 44.47 89 VAL A CA 1
ATOM 720 C C . VAL A 1 89 ? -15.962 -9.236 -19.174 1.00 44.47 89 VAL A C 1
ATOM 722 O O . VAL A 1 89 ? -14.738 -9.263 -19.081 1.00 44.47 89 VAL A O 1
ATOM 725 N N . SER A 1 90 ? -16.700 -10.342 -19.216 1.00 43.44 90 SER A N 1
ATOM 726 C CA . SER A 1 90 ? -16.146 -11.691 -19.315 1.00 43.44 90 SER A CA 1
ATOM 727 C C . SER A 1 90 ? -15.610 -11.943 -20.725 1.00 43.44 90 SER A C 1
ATOM 729 O O . SER A 1 90 ? -16.321 -12.471 -21.581 1.00 43.44 90 SER A O 1
ATOM 731 N N . THR A 1 91 ? -14.345 -11.600 -20.972 1.00 43.16 91 THR A N 1
ATOM 732 C CA . THR A 1 91 ? -13.587 -12.068 -22.143 1.00 43.16 91 THR A CA 1
ATOM 733 C C . THR A 1 91 ? -13.323 -13.570 -22.028 1.00 43.16 91 THR A C 1
ATOM 735 O O . THR A 1 91 ? -12.277 -14.029 -21.575 1.00 43.16 91 THR A O 1
ATOM 738 N N . ALA A 1 92 ? -14.327 -14.354 -22.416 1.00 43.78 92 ALA A N 1
ATOM 739 C CA . ALA A 1 92 ? -14.229 -15.800 -22.546 1.00 43.78 92 ALA A CA 1
ATOM 740 C C . ALA A 1 92 ? -13.377 -16.212 -23.764 1.00 43.78 92 ALA A C 1
ATOM 742 O O . ALA A 1 92 ? -13.143 -15.417 -24.672 1.00 43.78 92 ALA A O 1
ATOM 743 N N . THR A 1 93 ? -13.067 -17.513 -23.830 1.00 37.59 93 THR A N 1
ATOM 744 C CA . THR A 1 93 ? -12.401 -18.245 -24.934 1.00 37.59 93 THR A CA 1
ATOM 745 C C . THR A 1 93 ? -10.881 -18.377 -24.799 1.00 37.59 93 THR A C 1
ATOM 747 O O . THR A 1 93 ? -10.113 -17.486 -25.135 1.00 37.59 93 THR A O 1
ATOM 750 N N . GLY A 1 94 ? -10.462 -19.563 -24.349 1.00 35.78 94 GLY A N 1
ATOM 751 C CA . GLY A 1 94 ? -9.060 -19.980 -24.229 1.00 35.78 94 GLY A CA 1
ATOM 752 C C . GLY A 1 94 ? -8.908 -21.471 -23.901 1.00 35.78 94 GLY A C 1
ATOM 753 O O . GLY A 1 94 ? -7.954 -21.861 -23.239 1.00 35.78 94 GLY A O 1
ATOM 754 N N . SER A 1 95 ? -9.881 -22.303 -24.296 1.00 42.28 95 SER A N 1
ATOM 755 C CA . SER A 1 95 ? -9.843 -23.753 -24.064 1.00 42.28 95 SER A CA 1
ATOM 756 C C . SER A 1 95 ? -9.126 -24.447 -25.222 1.00 42.28 95 SER A C 1
ATOM 758 O O . SER A 1 95 ? -9.560 -24.331 -26.367 1.00 42.28 95 SER A O 1
ATOM 760 N N . GLY A 1 96 ? -8.038 -25.162 -24.930 1.00 35.22 96 GLY A N 1
ATOM 761 C CA . GLY A 1 96 ? -7.237 -25.886 -25.918 1.00 35.22 96 GLY A CA 1
ATOM 762 C C . GLY A 1 96 ? -6.413 -26.981 -25.246 1.00 35.22 96 GLY A C 1
ATOM 763 O O . GLY A 1 96 ? -5.506 -26.694 -24.471 1.00 35.22 96 GLY A O 1
ATOM 764 N N . ILE A 1 97 ? -6.763 -28.240 -25.507 1.00 44.88 97 ILE A N 1
ATOM 765 C CA . ILE A 1 97 ? -6.177 -29.416 -24.851 1.00 44.88 97 ILE A CA 1
ATOM 766 C C . ILE A 1 97 ? -4.925 -29.875 -25.606 1.00 44.88 97 ILE A C 1
ATOM 768 O O . ILE A 1 97 ? -4.985 -30.096 -26.813 1.00 44.88 97 ILE A O 1
ATOM 772 N N . ALA A 1 98 ? -3.837 -30.142 -24.882 1.00 37.41 98 ALA A N 1
ATOM 773 C CA . ALA A 1 98 ? -2.761 -31.019 -25.340 1.00 37.41 98 ALA A CA 1
ATOM 774 C C . ALA A 1 98 ? -2.140 -31.758 -24.142 1.00 37.41 98 ALA A C 1
ATOM 776 O O . ALA A 1 98 ? -1.636 -31.130 -23.214 1.00 37.41 98 ALA A O 1
ATOM 777 N N . ALA A 1 99 ? -2.179 -33.092 -24.157 1.00 44.03 99 ALA A N 1
ATOM 778 C CA . ALA A 1 99 ? -1.469 -33.927 -23.190 1.00 44.03 99 ALA A CA 1
ATOM 779 C C . ALA A 1 99 ? -0.100 -34.333 -23.760 1.00 44.03 99 ALA A C 1
ATOM 781 O O . ALA A 1 99 ? -0.002 -34.672 -24.937 1.00 44.03 99 ALA A O 1
ATOM 782 N N . GLY A 1 100 ? 0.946 -34.330 -22.929 1.00 35.31 100 GLY A N 1
ATOM 783 C CA . GLY A 1 100 ? 2.304 -34.676 -23.356 1.00 35.31 100 GLY A CA 1
ATOM 784 C C . GLY A 1 100 ? 3.197 -35.069 -22.184 1.00 35.31 100 GLY A C 1
ATOM 785 O O . GLY A 1 100 ? 3.783 -34.216 -21.527 1.00 35.31 100 GLY A O 1
ATOM 786 N N . THR A 1 101 ? 3.295 -36.369 -21.909 1.00 41.78 101 THR A N 1
ATOM 787 C CA . THR A 1 101 ? 4.158 -36.925 -20.858 1.00 41.78 101 THR A CA 1
ATOM 788 C C . THR A 1 101 ? 5.544 -37.290 -21.386 1.00 41.78 101 THR A C 1
ATOM 790 O O . THR A 1 101 ? 5.674 -38.275 -22.110 1.00 41.78 101 THR A O 1
ATOM 793 N N . THR A 1 102 ? 6.586 -36.605 -20.916 1.00 38.25 102 THR A N 1
ATOM 794 C CA . THR A 1 102 ? 7.965 -37.130 -20.864 1.00 38.25 102 THR A CA 1
ATOM 795 C C . THR A 1 102 ? 8.732 -36.502 -19.698 1.00 38.25 102 THR A C 1
ATOM 797 O O . THR A 1 102 ? 8.491 -35.359 -19.320 1.00 38.25 102 THR A O 1
ATOM 800 N N . SER A 1 103 ? 9.650 -37.267 -19.101 1.00 45.66 103 SER A N 1
ATOM 801 C CA . SER A 1 103 ? 10.456 -36.845 -17.948 1.00 45.66 103 SER A CA 1
ATOM 802 C C . SER A 1 103 ? 11.865 -36.437 -18.380 1.00 45.66 103 SER A C 1
ATOM 804 O O . SER A 1 103 ? 12.532 -37.204 -19.075 1.00 45.66 103 SER A O 1
ATOM 806 N N . ALA A 1 104 ? 12.340 -35.267 -17.937 1.00 35.12 104 ALA A N 1
ATOM 807 C CA . ALA A 1 104 ? 13.730 -34.844 -18.108 1.00 35.12 104 ALA A CA 1
ATOM 808 C C . ALA A 1 104 ? 14.211 -33.903 -16.979 1.00 35.12 104 ALA A C 1
ATOM 810 O O . ALA A 1 104 ? 13.810 -32.750 -16.897 1.00 35.12 104 ALA A O 1
ATOM 811 N N . ARG A 1 105 ? 15.094 -34.451 -16.131 1.00 40.06 105 ARG A N 1
ATOM 812 C CA . ARG A 1 105 ? 16.236 -33.845 -15.404 1.00 40.06 105 ARG A CA 1
ATOM 813 C C . ARG A 1 105 ? 16.251 -32.311 -15.138 1.00 40.06 105 ARG A C 1
ATOM 815 O O . ARG A 1 105 ? 16.302 -31.537 -16.088 1.00 40.06 105 ARG A O 1
ATOM 822 N N . PRO A 1 106 ? 16.411 -31.855 -13.876 1.00 44.38 106 PRO A N 1
ATOM 823 C CA . PRO A 1 106 ? 16.589 -30.433 -13.567 1.00 44.38 106 PRO A CA 1
ATOM 824 C C . PRO A 1 106 ? 17.985 -29.917 -13.961 1.00 44.38 106 PRO A C 1
ATOM 826 O O . PRO A 1 106 ? 18.996 -30.560 -13.669 1.00 44.38 106 PRO A O 1
ATOM 829 N N . GLY A 1 107 ? 18.053 -28.724 -14.559 1.00 33.47 107 GLY A N 1
ATOM 830 C CA . GLY A 1 107 ? 19.310 -28.027 -14.841 1.00 33.47 107 GLY A CA 1
ATOM 831 C C . GLY A 1 107 ? 19.122 -26.697 -15.578 1.00 33.47 107 GLY A C 1
ATOM 832 O O . GLY A 1 107 ? 18.321 -26.626 -16.498 1.00 33.47 107 GLY A O 1
ATOM 833 N N . ALA A 1 108 ? 19.914 -25.692 -15.180 1.00 34.38 108 ALA A N 1
ATOM 834 C CA . ALA A 1 108 ? 20.023 -24.336 -15.742 1.00 34.38 108 ALA A CA 1
ATOM 835 C C . ALA A 1 108 ? 18.748 -23.457 -15.742 1.00 34.38 108 ALA A C 1
ATOM 837 O O . ALA A 1 108 ? 17.721 -23.778 -16.327 1.00 34.38 108 ALA A O 1
ATOM 838 N N . SER A 1 109 ? 18.859 -22.275 -15.127 1.00 45.91 109 SER A N 1
ATOM 839 C CA . SER A 1 109 ? 17.874 -21.199 -15.278 1.00 45.91 109 SER A CA 1
ATOM 840 C C . SER A 1 109 ? 18.076 -20.491 -16.619 1.00 45.91 109 SER A C 1
ATOM 842 O O . SER A 1 109 ? 19.150 -19.939 -16.865 1.00 45.91 109 SER A O 1
ATOM 844 N N . THR A 1 110 ? 17.046 -20.472 -17.462 1.00 36.16 110 THR A N 1
ATOM 845 C CA . THR A 1 110 ? 16.986 -19.674 -18.693 1.00 36.16 110 THR A CA 1
ATOM 846 C C . THR A 1 110 ? 15.680 -18.888 -18.736 1.00 36.16 110 THR A C 1
ATOM 848 O O . THR A 1 110 ? 14.591 -19.454 -18.792 1.00 36.16 110 THR A O 1
ATOM 851 N N . SER A 1 111 ? 15.785 -17.558 -18.706 1.00 45.78 111 SER A N 1
ATOM 852 C CA . SER A 1 111 ? 14.629 -16.665 -18.812 1.00 45.78 111 SER A CA 1
ATOM 853 C C . SER A 1 111 ? 13.958 -16.796 -20.187 1.00 45.78 111 SER A C 1
ATOM 855 O O . SER A 1 111 ? 14.660 -16.704 -21.199 1.00 45.78 111 SER A O 1
ATOM 857 N N . PRO A 1 112 ? 12.623 -16.941 -20.271 1.00 46.47 112 PRO A N 1
ATOM 858 C CA . PRO A 1 112 ? 11.919 -16.965 -21.546 1.00 46.47 112 PRO A CA 1
ATOM 859 C C . PRO A 1 112 ? 11.822 -15.554 -22.150 1.00 46.47 112 PRO A C 1
ATOM 861 O O . PRO A 1 112 ? 10.859 -14.822 -21.924 1.00 46.47 112 PRO A O 1
ATOM 864 N N . SER A 1 113 ? 12.806 -15.176 -22.967 1.00 45.03 113 SER A N 1
ATOM 865 C CA . SER A 1 113 ? 12.650 -14.077 -23.928 1.00 45.03 113 SER A CA 1
ATOM 866 C C . SER A 1 113 ? 11.658 -14.507 -25.011 1.00 45.03 113 SER A C 1
ATOM 868 O O . SER A 1 113 ? 12.025 -15.275 -25.898 1.00 45.03 113 SER A O 1
ATOM 870 N N . GLY A 1 114 ? 10.402 -14.053 -24.939 1.00 42.09 114 GLY A N 1
ATOM 871 C CA . GLY A 1 114 ? 9.392 -14.529 -25.891 1.00 42.09 114 GLY A CA 1
ATOM 872 C C . GLY A 1 114 ? 7.937 -14.118 -25.668 1.00 42.09 114 GLY A C 1
ATOM 873 O O . GLY A 1 114 ? 7.054 -14.862 -26.083 1.00 42.09 114 GLY A O 1
ATOM 874 N N . SER A 1 115 ? 7.642 -12.971 -25.049 1.00 34.44 115 SER A N 1
ATOM 875 C CA . SER A 1 115 ? 6.286 -12.406 -25.105 1.00 34.44 115 SER A CA 1
ATOM 876 C C . SER A 1 115 ? 6.293 -10.878 -25.126 1.00 34.44 115 SER A C 1
ATOM 878 O O . SER A 1 115 ? 6.956 -10.222 -24.327 1.00 34.44 115 SER A O 1
ATOM 880 N N . SER A 1 116 ? 5.512 -10.300 -26.038 1.00 42.28 116 SER A N 1
ATOM 881 C CA . SER A 1 116 ? 5.194 -8.869 -26.100 1.00 42.28 116 SER A CA 1
ATOM 882 C C . SER A 1 116 ? 4.029 -8.518 -25.159 1.00 42.28 116 SER A C 1
ATOM 884 O O . SER A 1 116 ? 3.061 -7.867 -25.547 1.00 42.28 116 SER A O 1
ATOM 886 N N . GLY A 1 117 ? 4.116 -8.989 -23.912 1.00 47.56 117 GLY A N 1
ATOM 887 C CA . GLY A 1 117 ? 3.275 -8.520 -22.809 1.00 47.56 117 GLY A CA 1
ATOM 888 C C . GLY A 1 117 ? 3.816 -7.217 -22.199 1.00 47.56 117 GLY A C 1
ATOM 889 O O . GLY A 1 117 ? 4.889 -6.754 -22.593 1.00 47.56 117 GLY A O 1
ATOM 890 N N . PRO A 1 118 ? 3.114 -6.617 -21.219 1.00 51.84 118 PRO A N 1
ATOM 891 C CA . PRO A 1 118 ? 3.657 -5.491 -20.467 1.00 51.84 118 PRO A CA 1
ATOM 892 C C . PRO A 1 118 ? 4.922 -5.926 -19.712 1.00 51.84 118 PRO A C 1
ATOM 894 O O . PRO A 1 118 ? 4.908 -6.913 -18.976 1.00 51.84 118 PRO A O 1
ATOM 897 N N . SER A 1 119 ? 6.022 -5.196 -19.907 1.00 67.56 119 SER A N 1
ATOM 898 C CA . SER A 1 119 ? 7.353 -5.543 -19.397 1.00 67.56 119 SER A CA 1
ATOM 899 C C . SER A 1 119 ? 7.349 -5.680 -17.870 1.00 67.56 119 SER A C 1
ATOM 901 O O . SER A 1 119 ? 7.212 -4.682 -17.169 1.00 67.56 119 SER A O 1
ATOM 903 N N . SER A 1 120 ? 7.508 -6.890 -17.329 1.00 79.88 120 SER A N 1
ATOM 904 C CA . SER A 1 120 ? 7.351 -7.107 -15.885 1.00 79.88 120 SER A CA 1
ATOM 905 C C . SER A 1 120 ? 8.329 -6.264 -15.061 1.00 79.88 120 SER A C 1
ATOM 907 O O . SER A 1 120 ? 9.516 -6.196 -15.399 1.00 79.88 120 SER A O 1
ATOM 909 N N . PHE A 1 121 ? 7.865 -5.663 -13.960 1.00 85.94 121 PHE A N 1
ATOM 910 C CA . PHE A 1 121 ? 8.753 -4.881 -13.097 1.00 85.94 121 PHE A CA 1
ATOM 911 C C . PHE A 1 121 ? 9.804 -5.783 -12.437 1.00 85.94 121 PHE A C 1
ATOM 913 O O . PHE A 1 121 ? 9.554 -6.948 -12.123 1.00 85.94 121 PHE A O 1
ATOM 920 N N . ARG A 1 122 ? 11.010 -5.249 -12.241 1.00 89.94 122 ARG A N 1
ATOM 921 C CA . ARG A 1 122 ? 12.198 -6.035 -11.892 1.00 89.94 122 ARG A CA 1
ATOM 922 C C . ARG A 1 122 ? 12.777 -5.611 -10.549 1.00 89.94 122 ARG A C 1
ATOM 924 O O . ARG A 1 122 ? 13.071 -4.439 -10.351 1.00 89.94 122 ARG A O 1
ATOM 931 N N . LEU A 1 123 ? 13.047 -6.582 -9.676 1.00 90.06 123 LEU A N 1
ATOM 932 C CA . LEU A 1 123 ? 13.868 -6.380 -8.479 1.00 90.06 123 LEU A CA 1
ATOM 933 C C . LEU A 1 123 ? 15.304 -5.985 -8.877 1.00 90.06 123 LEU A C 1
ATOM 935 O O . LEU A 1 123 ? 15.973 -6.714 -9.615 1.00 90.06 123 LEU A O 1
ATOM 939 N N . VAL A 1 124 ? 15.773 -4.845 -8.374 1.00 91.31 124 VAL A N 1
ATOM 940 C CA . VAL A 1 124 ? 17.140 -4.327 -8.554 1.00 91.31 124 VAL A CA 1
ATOM 941 C C . VAL A 1 124 ? 18.000 -4.623 -7.329 1.00 91.31 124 VAL A C 1
ATOM 943 O O . VAL A 1 124 ? 19.137 -5.068 -7.471 1.00 91.31 124 VAL A O 1
ATOM 946 N N . ARG A 1 125 ? 17.461 -4.402 -6.125 1.00 88.12 125 ARG A N 1
ATOM 947 C CA . ARG A 1 125 ? 18.164 -4.601 -4.850 1.00 88.12 125 ARG A CA 1
ATOM 948 C C . ARG A 1 125 ? 17.196 -5.103 -3.785 1.00 88.12 125 ARG A C 1
ATOM 950 O O . ARG A 1 125 ? 16.046 -4.693 -3.750 1.00 88.12 125 ARG A O 1
ATOM 957 N N . THR A 1 126 ? 17.676 -5.933 -2.866 1.00 92.12 126 THR A N 1
ATOM 958 C CA . THR A 1 126 ? 16.988 -6.237 -1.603 1.00 92.12 126 THR A CA 1
ATOM 959 C C . THR A 1 126 ? 17.967 -6.086 -0.443 1.00 92.12 126 THR A C 1
ATOM 961 O O . THR A 1 126 ? 19.156 -6.373 -0.587 1.00 92.12 126 THR A O 1
ATOM 964 N N . GLY A 1 127 ? 17.477 -5.596 0.693 1.00 88.88 127 GLY A N 1
ATOM 965 C CA . GLY A 1 127 ? 18.207 -5.483 1.951 1.00 88.88 127 GLY A CA 1
ATOM 966 C C . GLY A 1 127 ? 17.355 -5.922 3.143 1.00 88.88 127 GLY A C 1
ATOM 967 O O . GLY A 1 127 ? 16.255 -6.457 2.987 1.00 88.88 127 GLY A O 1
ATOM 968 N N . ALA A 1 128 ? 17.859 -5.681 4.355 1.00 85.75 128 ALA A N 1
ATOM 969 C CA . ALA A 1 128 ? 17.194 -6.088 5.596 1.00 85.75 128 ALA A CA 1
ATOM 970 C C . ALA A 1 128 ? 15.849 -5.374 5.846 1.00 85.75 128 ALA A C 1
ATOM 972 O O . ALA A 1 128 ? 14.935 -5.987 6.392 1.00 85.75 128 ALA A O 1
ATOM 973 N N . HIS A 1 129 ? 15.716 -4.115 5.407 1.00 88.81 129 HIS A N 1
ATOM 974 C CA . HIS A 1 129 ? 14.572 -3.239 5.719 1.00 88.81 129 HIS A CA 1
ATOM 975 C C . HIS A 1 129 ? 13.837 -2.686 4.483 1.00 88.81 129 HIS A C 1
ATOM 977 O O . HIS A 1 129 ? 12.866 -1.947 4.623 1.00 88.81 129 HIS A O 1
ATOM 983 N N . GLY A 1 130 ? 14.280 -3.031 3.272 1.00 91.19 130 GLY A N 1
ATOM 984 C CA . GLY A 1 130 ? 13.605 -2.614 2.048 1.00 91.19 130 GLY A CA 1
ATOM 985 C C . GLY A 1 130 ? 14.163 -3.254 0.780 1.00 91.19 130 GLY A C 1
ATOM 986 O O . GLY A 1 130 ? 15.229 -3.880 0.803 1.00 91.19 130 GLY A O 1
ATOM 987 N N . ALA A 1 131 ? 13.431 -3.108 -0.320 1.00 92.19 131 ALA A N 1
ATOM 988 C CA . ALA A 1 131 ? 13.798 -3.598 -1.643 1.00 92.19 131 ALA A CA 1
ATOM 989 C C . ALA A 1 131 ? 13.451 -2.578 -2.736 1.00 92.19 131 ALA A C 1
ATOM 991 O O . ALA A 1 131 ? 12.384 -1.968 -2.712 1.00 92.19 131 ALA A O 1
ATOM 992 N N . ASP A 1 132 ? 14.358 -2.444 -3.703 1.00 93.00 132 ASP A N 1
ATOM 993 C CA . ASP A 1 132 ? 14.277 -1.500 -4.812 1.00 93.00 132 ASP A CA 1
ATOM 994 C C . ASP A 1 132 ? 13.874 -2.230 -6.100 1.00 93.00 132 ASP A C 1
ATOM 996 O O . ASP A 1 132 ? 14.530 -3.198 -6.504 1.00 93.00 132 ASP A O 1
ATOM 1000 N N . TYR A 1 133 ? 12.824 -1.748 -6.763 1.00 93.62 133 TYR A N 1
ATOM 1001 C CA . TYR A 1 133 ? 12.261 -2.295 -7.996 1.00 93.62 133 TYR A CA 1
ATOM 1002 C C . TYR A 1 133 ? 12.224 -1.241 -9.106 1.00 93.62 133 TYR A C 1
ATOM 1004 O O . TYR A 1 133 ? 11.897 -0.081 -8.866 1.00 93.62 133 TYR A O 1
ATOM 1012 N N . VAL A 1 134 ? 12.486 -1.668 -10.341 1.00 93.62 134 VAL A N 1
ATOM 1013 C CA . VAL A 1 134 ? 12.349 -0.843 -11.547 1.00 93.62 134 VAL A CA 1
ATOM 1014 C C . VAL A 1 134 ? 11.086 -1.220 -12.321 1.00 93.62 134 VAL A C 1
ATOM 1016 O O . VAL A 1 134 ? 10.871 -2.388 -12.653 1.00 93.62 134 VAL A O 1
ATOM 1019 N N . VAL A 1 135 ? 10.271 -0.210 -12.619 1.00 93.12 135 VAL A N 1
ATOM 1020 C CA . VAL A 1 135 ? 8.986 -0.260 -13.333 1.00 93.12 135 VAL A CA 1
ATOM 1021 C C . VAL A 1 135 ? 9.189 0.311 -14.748 1.00 93.12 135 VAL A C 1
ATOM 1023 O O . VAL A 1 135 ? 9.861 1.332 -14.890 1.00 93.12 135 VAL A O 1
ATOM 1026 N N . PRO A 1 136 ? 8.641 -0.282 -15.826 1.00 89.81 136 PRO A N 1
ATOM 1027 C CA . PRO A 1 136 ? 8.938 0.148 -17.203 1.00 89.81 136 PRO A CA 1
ATOM 1028 C C . PRO A 1 136 ? 8.282 1.474 -17.633 1.00 89.81 136 PRO A C 1
ATOM 1030 O O . PRO A 1 136 ? 8.510 1.912 -18.757 1.00 89.81 136 PRO A O 1
ATOM 1033 N N . ALA A 1 137 ? 7.457 2.101 -16.790 1.00 89.38 137 ALA A N 1
ATOM 1034 C CA . ALA A 1 137 ? 6.731 3.331 -17.106 1.00 89.38 137 ALA A CA 1
ATOM 1035 C C . ALA A 1 137 ? 6.950 4.408 -16.037 1.00 89.38 137 ALA A C 1
ATOM 1037 O O . ALA A 1 137 ? 7.182 4.103 -14.868 1.00 89.38 137 ALA A O 1
ATOM 1038 N N . GLN A 1 138 ? 6.837 5.677 -16.441 1.00 90.81 138 GLN A N 1
ATOM 1039 C CA . GLN A 1 138 ? 6.888 6.819 -15.520 1.00 90.81 138 GLN A CA 1
ATOM 1040 C C . GLN A 1 138 ? 5.572 7.038 -14.761 1.00 90.81 138 GLN A C 1
ATOM 1042 O O . GLN A 1 138 ? 5.596 7.647 -13.697 1.00 90.81 138 GLN A O 1
ATOM 1047 N N . SER A 1 139 ? 4.444 6.535 -15.267 1.00 92.19 139 SER A N 1
ATOM 1048 C CA . SER A 1 139 ? 3.163 6.511 -14.559 1.00 92.19 139 SER A CA 1
ATOM 1049 C C . SER A 1 139 ? 2.654 5.076 -14.426 1.00 92.19 139 SER A C 1
ATOM 1051 O O . SER A 1 139 ? 2.698 4.282 -15.367 1.00 92.19 139 SER A O 1
ATOM 1053 N N . TYR A 1 140 ? 2.206 4.735 -13.225 1.00 93.19 140 TYR A N 1
ATOM 1054 C CA . TYR A 1 140 ? 1.715 3.411 -12.845 1.00 93.19 140 TYR A CA 1
ATOM 1055 C C . TYR A 1 140 ? 0.739 3.559 -11.675 1.00 93.19 140 TYR A C 1
ATOM 1057 O O . TYR A 1 140 ? 0.601 4.636 -11.097 1.00 93.19 140 TYR A O 1
ATOM 1065 N N . ALA A 1 141 ? 0.041 2.490 -11.316 1.00 94.56 141 ALA A N 1
ATOM 1066 C CA . ALA A 1 141 ? -0.742 2.432 -10.093 1.00 94.56 141 ALA A CA 1
ATOM 1067 C C . ALA A 1 141 ? -0.219 1.321 -9.185 1.00 94.56 141 ALA A C 1
ATOM 1069 O O . ALA A 1 141 ? 0.070 0.216 -9.640 1.00 94.56 141 ALA A O 1
ATOM 1070 N N . ILE A 1 142 ? -0.102 1.616 -7.895 1.00 94.31 142 ILE A N 1
ATOM 1071 C CA . ILE A 1 142 ? 0.197 0.619 -6.869 1.00 94.31 142 ILE A CA 1
ATOM 1072 C C . ILE A 1 142 ? -1.130 0.107 -6.332 1.00 94.31 142 ILE A C 1
ATOM 1074 O O . ILE A 1 142 ? -1.976 0.894 -5.913 1.00 94.31 142 ILE A O 1
ATOM 1078 N N . VAL A 1 143 ? -1.315 -1.207 -6.339 1.00 94.75 143 VAL A N 1
ATOM 1079 C CA . VAL A 1 143 ? -2.543 -1.860 -5.890 1.00 94.75 143 VAL A CA 1
ATOM 1080 C C . VAL A 1 143 ? -2.238 -2.692 -4.656 1.00 94.75 143 VAL A C 1
ATOM 1082 O O . VAL A 1 143 ? -1.628 -3.758 -4.742 1.00 94.75 143 VAL A O 1
ATOM 1085 N N . VAL A 1 144 ? -2.664 -2.203 -3.492 1.00 94.06 144 VAL A N 1
ATOM 1086 C CA . VAL A 1 144 ? -2.554 -2.948 -2.235 1.00 94.06 144 VAL A CA 1
ATOM 1087 C C . VAL A 1 144 ? -3.800 -3.806 -2.061 1.00 94.06 144 VAL A C 1
ATOM 1089 O O . VAL A 1 144 ? -4.922 -3.296 -2.028 1.00 94.06 144 VAL A O 1
ATOM 1092 N N . THR A 1 145 ? -3.599 -5.113 -1.927 1.00 94.19 145 THR A N 1
ATOM 1093 C CA . THR A 1 145 ? -4.653 -6.077 -1.602 1.00 94.19 145 THR A CA 1
ATOM 1094 C C . THR A 1 145 ? -4.445 -6.562 -0.176 1.00 94.19 145 THR A C 1
ATOM 1096 O O . THR A 1 145 ? -3.348 -6.983 0.185 1.00 94.19 145 THR A O 1
ATOM 1099 N N . THR A 1 146 ? -5.494 -6.505 0.637 1.00 93.44 146 THR A N 1
ATOM 1100 C CA . THR A 1 146 ? -5.491 -6.966 2.029 1.00 93.44 146 THR A CA 1
ATOM 1101 C C . THR A 1 146 ? -6.810 -7.643 2.397 1.00 93.44 146 THR A C 1
ATOM 1103 O O . THR A 1 146 ? -7.874 -7.217 1.940 1.00 93.44 146 THR A O 1
ATOM 1106 N N . ASP A 1 147 ? -6.735 -8.666 3.247 1.00 91.69 147 ASP A N 1
ATOM 1107 C CA . ASP A 1 147 ? -7.889 -9.372 3.823 1.00 91.69 147 ASP A CA 1
ATOM 1108 C C . ASP A 1 147 ? -8.277 -8.832 5.216 1.00 91.69 147 ASP A C 1
ATOM 1110 O O . ASP A 1 147 ? -9.334 -9.163 5.761 1.00 91.69 147 ASP A O 1
ATOM 1114 N N . HIS A 1 148 ? -7.437 -7.972 5.803 1.00 89.31 148 HIS A N 1
ATOM 1115 C CA . HIS A 1 148 ? -7.602 -7.363 7.130 1.00 89.31 148 HIS A CA 1
ATOM 1116 C C . HIS A 1 148 ? -7.297 -5.850 7.086 1.00 89.31 148 HIS A C 1
ATOM 1118 O O . HIS A 1 148 ? -6.694 -5.378 6.121 1.00 89.31 148 HIS A O 1
ATOM 1124 N N . PRO A 1 149 ? -7.684 -5.049 8.099 1.00 89.38 149 PRO A N 1
ATOM 1125 C CA . PRO A 1 149 ? -7.249 -3.656 8.192 1.00 89.38 149 PRO A CA 1
ATOM 1126 C C . PRO A 1 149 ? -5.717 -3.562 8.226 1.00 89.38 149 PRO A C 1
ATOM 1128 O O . PRO A 1 149 ? -5.095 -4.064 9.163 1.00 89.38 149 PRO A O 1
ATOM 1131 N N . CYS A 1 150 ? -5.103 -2.924 7.226 1.00 90.25 150 CYS A N 1
ATOM 1132 C CA . CYS A 1 150 ? -3.656 -2.728 7.178 1.00 90.25 150 CYS A CA 1
ATOM 1133 C C . CYS A 1 150 ? -3.281 -1.248 7.061 1.00 90.25 150 CYS A C 1
ATOM 1135 O O . CYS A 1 150 ? -3.823 -0.521 6.230 1.00 90.25 150 CYS A O 1
ATOM 1137 N N . TRP A 1 151 ? -2.333 -0.792 7.879 1.00 92.00 151 TRP A N 1
ATOM 1138 C CA . TRP A 1 151 ? -1.758 0.543 7.733 1.00 92.00 151 TRP A CA 1
ATOM 1139 C C . TRP A 1 151 ? -0.733 0.550 6.597 1.00 92.00 151 TRP A C 1
ATOM 1141 O O . TRP A 1 151 ? 0.170 -0.290 6.562 1.00 92.00 151 TRP A O 1
ATOM 1151 N N . THR A 1 152 ? -0.891 1.492 5.670 1.00 92.69 152 THR A N 1
ATOM 1152 C CA . THR A 1 152 ? -0.004 1.669 4.515 1.00 92.69 152 THR A CA 1
ATOM 1153 C C . THR A 1 152 ? 0.400 3.126 4.390 1.00 92.69 152 THR A C 1
ATOM 1155 O O . THR A 1 152 ? -0.462 4.010 4.469 1.00 92.69 152 THR A O 1
ATOM 1158 N N . GLN A 1 153 ? 1.675 3.375 4.112 1.00 94.31 153 GLN A N 1
ATOM 1159 C CA . GLN A 1 153 ? 2.168 4.699 3.752 1.00 94.31 153 GLN A CA 1
ATOM 1160 C C . GLN A 1 153 ? 2.793 4.644 2.358 1.00 94.31 153 GLN A C 1
ATOM 1162 O O . GLN A 1 153 ? 3.466 3.678 2.007 1.00 94.31 153 GLN A O 1
ATOM 1167 N N . ILE A 1 154 ? 2.543 5.677 1.558 1.00 93.31 154 ILE A N 1
ATOM 1168 C CA . ILE A 1 154 ? 3.076 5.836 0.206 1.00 93.31 154 ILE A CA 1
ATOM 1169 C C . ILE A 1 154 ? 3.703 7.225 0.123 1.00 93.31 154 ILE A C 1
ATOM 1171 O O . ILE A 1 154 ? 3.003 8.240 0.230 1.00 93.31 154 ILE A O 1
ATOM 1175 N N . ALA A 1 155 ? 5.021 7.270 -0.044 1.00 92.94 155 ALA A N 1
ATOM 1176 C CA . ALA A 1 155 ? 5.784 8.490 -0.275 1.00 92.94 155 ALA A CA 1
ATOM 1177 C C . ALA A 1 155 ? 6.078 8.655 -1.772 1.00 92.94 155 ALA A C 1
ATOM 1179 O O . ALA A 1 155 ? 6.423 7.698 -2.466 1.00 92.94 155 ALA A O 1
ATOM 1180 N N . GLU A 1 156 ? 5.930 9.882 -2.264 1.00 90.81 156 GLU A N 1
ATOM 1181 C CA . GLU A 1 156 ? 6.122 10.257 -3.666 1.00 90.81 156 GLU A CA 1
ATOM 1182 C C . GLU A 1 156 ? 6.705 11.683 -3.687 1.00 90.81 156 GLU A C 1
ATOM 1184 O O . GLU A 1 156 ? 6.022 12.609 -3.242 1.00 90.81 156 GLU A O 1
ATOM 1189 N N . PRO A 1 157 ? 7.968 11.889 -4.116 1.00 90.12 157 PRO A N 1
ATOM 1190 C CA . PRO A 1 157 ? 8.927 10.883 -4.589 1.00 90.12 157 PRO A CA 1
ATOM 1191 C C . PRO A 1 157 ? 9.350 9.870 -3.507 1.00 90.12 157 PRO A C 1
ATOM 1193 O O . PRO A 1 157 ? 9.156 10.098 -2.316 1.00 90.12 157 PRO A O 1
ATOM 1196 N N . ALA A 1 158 ? 9.994 8.770 -3.910 1.00 86.12 158 ALA A N 1
ATOM 1197 C CA . ALA A 1 158 ? 10.336 7.642 -3.029 1.00 86.12 158 ALA A CA 1
ATOM 1198 C C . ALA A 1 158 ? 11.145 7.981 -1.759 1.00 86.12 158 ALA A C 1
ATOM 1200 O O . ALA A 1 158 ? 11.043 7.268 -0.762 1.00 86.12 158 ALA A O 1
ATOM 1201 N N . GLY A 1 159 ? 11.960 9.040 -1.794 1.00 84.56 159 GLY A N 1
ATOM 1202 C CA . GLY A 1 159 ? 12.745 9.527 -0.650 1.00 84.56 159 GLY A CA 1
ATOM 1203 C C . GLY A 1 159 ? 12.076 10.655 0.148 1.00 84.56 159 GLY A C 1
ATOM 1204 O O . GLY A 1 159 ? 12.743 11.299 0.954 1.00 84.56 159 GLY A O 1
ATOM 1205 N N . SER A 1 160 ? 10.802 10.957 -0.113 1.00 86.25 160 SER A N 1
ATOM 1206 C CA . SER A 1 160 ? 10.064 12.035 0.550 1.00 86.25 160 SER A CA 1
ATOM 1207 C C . SER A 1 160 ? 9.754 11.699 2.010 1.00 86.25 160 SER A C 1
ATOM 1209 O O . SER A 1 160 ? 9.258 10.619 2.319 1.00 86.25 160 SER A O 1
ATOM 1211 N N . THR A 1 161 ? 9.963 12.665 2.906 1.00 83.94 161 THR A N 1
ATOM 1212 C CA . THR A 1 161 ? 9.454 12.631 4.289 1.00 83.94 161 THR A CA 1
ATOM 1213 C C . THR A 1 161 ? 7.961 12.968 4.382 1.00 83.94 161 THR A C 1
ATOM 1215 O O . THR A 1 161 ? 7.337 12.732 5.415 1.00 83.94 161 THR A O 1
ATOM 1218 N N . THR A 1 162 ? 7.376 13.502 3.307 1.00 85.19 162 THR A N 1
ATOM 1219 C CA . THR A 1 162 ? 5.940 13.767 3.176 1.00 85.19 162 THR A CA 1
ATOM 1220 C C . THR A 1 162 ? 5.275 12.610 2.440 1.00 85.19 162 THR A C 1
ATOM 1222 O O . THR A 1 162 ? 5.520 12.395 1.250 1.00 85.19 162 THR A O 1
ATOM 1225 N N . PHE A 1 163 ? 4.398 11.891 3.137 1.00 87.25 163 PHE A N 1
ATOM 1226 C CA . PHE A 1 163 ? 3.578 10.836 2.549 1.00 87.25 163 PHE A CA 1
ATOM 1227 C C . PHE A 1 163 ? 2.408 11.425 1.756 1.00 87.25 163 PHE A C 1
ATOM 1229 O O . PHE A 1 163 ? 1.666 12.267 2.264 1.00 87.25 163 PHE A O 1
ATOM 1236 N N . ARG A 1 164 ? 2.198 10.940 0.528 1.00 89.19 164 ARG A N 1
ATOM 1237 C CA . ARG A 1 164 ? 1.016 11.265 -0.287 1.00 89.19 164 ARG A CA 1
ATOM 1238 C C . ARG A 1 164 ? -0.213 10.472 0.169 1.00 89.19 164 ARG A C 1
ATOM 1240 O O . ARG A 1 164 ? -1.340 10.941 0.032 1.00 89.19 164 ARG A O 1
ATOM 1247 N N . TYR A 1 165 ? 0.008 9.290 0.742 1.00 89.81 165 TYR A N 1
ATOM 1248 C CA . TYR A 1 165 ? -1.006 8.497 1.431 1.00 89.81 165 TYR A CA 1
ATOM 1249 C C . TYR A 1 165 ? -0.420 7.928 2.724 1.00 89.81 165 TYR A C 1
ATOM 1251 O O . TYR A 1 165 ? 0.692 7.417 2.709 1.00 89.81 165 TYR A O 1
ATOM 1259 N N . ALA A 1 166 ? -1.150 8.015 3.833 1.00 91.94 166 ALA A N 1
ATOM 1260 C CA . ALA A 1 166 ? -0.773 7.422 5.118 1.00 91.94 166 ALA A CA 1
ATOM 1261 C C . ALA A 1 166 ? -2.053 7.156 5.920 1.00 91.94 166 ALA A C 1
ATOM 1263 O O . ALA A 1 166 ? -2.524 8.022 6.659 1.00 91.94 166 ALA A O 1
ATOM 1264 N N . GLN A 1 167 ? -2.688 6.011 5.665 1.00 91.00 167 GLN A N 1
ATOM 1265 C CA . GLN A 1 167 ? -3.986 5.637 6.238 1.00 91.00 167 GLN A CA 1
ATOM 1266 C C . GLN A 1 167 ? -4.127 4.109 6.338 1.00 91.00 167 GLN A C 1
ATOM 1268 O O . GLN A 1 167 ? -3.378 3.348 5.719 1.00 91.00 167 GLN A O 1
ATOM 1273 N N . THR A 1 168 ? -5.142 3.663 7.080 1.00 91.00 168 THR A N 1
ATOM 1274 C CA . THR A 1 168 ? -5.576 2.263 7.105 1.00 91.00 168 THR A CA 1
ATOM 1275 C C . THR A 1 168 ? -6.374 1.925 5.844 1.00 91.00 168 THR A C 1
ATOM 1277 O O . THR A 1 168 ? -7.466 2.456 5.635 1.00 91.00 168 THR A O 1
ATOM 1280 N N . VAL A 1 169 ? -5.875 0.992 5.036 1.00 91.12 169 VAL A N 1
ATOM 1281 C CA . VAL A 1 169 ? -6.674 0.295 4.020 1.00 91.12 169 VAL A CA 1
ATOM 1282 C C . VAL A 1 169 ? -7.503 -0.774 4.730 1.00 91.12 169 VAL A C 1
ATOM 1284 O O . VAL A 1 169 ? -6.982 -1.553 5.528 1.00 91.12 169 VAL A O 1
ATOM 1287 N N . LEU A 1 170 ? -8.807 -0.803 4.465 1.00 91.94 170 LEU A N 1
ATOM 1288 C CA . LEU A 1 170 ? -9.729 -1.783 5.034 1.00 91.94 170 LEU A CA 1
ATOM 1289 C C . LEU A 1 170 ? -9.949 -2.914 4.028 1.00 91.94 170 LEU A C 1
ATOM 1291 O O . LEU A 1 170 ? -9.950 -2.681 2.822 1.00 91.94 170 LEU A O 1
ATOM 1295 N N . ALA A 1 171 ? -10.235 -4.125 4.509 1.00 88.81 171 ALA A N 1
ATOM 1296 C CA . ALA A 1 171 ? -10.608 -5.245 3.639 1.00 88.81 171 ALA A CA 1
ATOM 1297 C C . ALA A 1 171 ? -11.832 -4.919 2.751 1.00 88.81 171 ALA A C 1
ATOM 1299 O O . ALA A 1 171 ? -11.916 -5.355 1.608 1.00 88.81 171 ALA A O 1
ATOM 1300 N N . SER A 1 172 ? -12.747 -4.076 3.239 1.00 87.81 172 SER A N 1
ATOM 1301 C CA . SER A 1 172 ? -13.902 -3.553 2.496 1.00 87.81 172 SER A CA 1
ATOM 1302 C C . SER A 1 172 ? -13.557 -2.575 1.364 1.00 87.81 172 SER A C 1
ATOM 1304 O O . SER A 1 172 ? -14.369 -2.382 0.460 1.00 87.81 172 SER A O 1
ATOM 1306 N N . SER A 1 173 ? -12.369 -1.961 1.387 1.00 87.75 173 SER A N 1
ATOM 1307 C CA . SER A 1 173 ? -11.847 -1.083 0.329 1.00 87.75 173 SER A CA 1
ATOM 1308 C C . SER A 1 173 ? -10.723 -1.729 -0.497 1.00 87.75 173 SER A C 1
ATOM 1310 O O . SER A 1 173 ? -10.067 -1.045 -1.284 1.00 87.75 173 SER A O 1
ATOM 1312 N N . SER A 1 174 ? -10.541 -3.044 -0.340 1.00 88.94 174 SER A N 1
ATOM 1313 C CA . SER A 1 174 ? -9.582 -3.893 -1.051 1.00 88.94 174 SER A CA 1
ATOM 1314 C C . SER A 1 174 ? -10.176 -4.431 -2.372 1.00 88.94 174 SER A C 1
ATOM 1316 O O . SER A 1 174 ? -11.361 -4.779 -2.405 1.00 88.94 174 SER A O 1
ATOM 1318 N N . PRO A 1 175 ? -9.395 -4.541 -3.466 1.00 91.12 175 PRO A N 1
ATOM 1319 C CA . PRO A 1 175 ? -8.042 -4.016 -3.630 1.00 91.12 175 PRO A CA 1
ATOM 1320 C C . PRO A 1 175 ? -8.052 -2.487 -3.787 1.00 91.12 175 PRO A C 1
ATOM 1322 O O . PRO A 1 175 ? -8.895 -1.917 -4.486 1.00 91.12 175 PRO A O 1
ATOM 1325 N N . LYS A 1 176 ? -7.090 -1.810 -3.154 1.00 92.75 176 LYS A N 1
ATOM 1326 C CA . LYS A 1 176 ? -6.984 -0.348 -3.156 1.00 92.75 176 LYS A CA 1
ATOM 1327 C C . LYS A 1 176 ? -5.881 0.106 -4.112 1.00 92.75 176 LYS A C 1
ATOM 1329 O O . LYS A 1 176 ? -4.706 -0.154 -3.873 1.00 92.75 176 LYS A O 1
ATOM 1334 N N . SER A 1 177 ? -6.278 0.797 -5.180 1.00 93.38 177 SER A N 1
ATOM 1335 C CA . SER A 1 177 ? -5.371 1.342 -6.199 1.00 93.38 177 SER A CA 1
ATOM 1336 C C . SER A 1 177 ? -4.969 2.795 -5.905 1.00 93.38 177 SER A C 1
ATOM 1338 O O . SER A 1 177 ? -5.805 3.612 -5.501 1.00 93.38 177 SER A O 1
ATOM 1340 N N . PHE A 1 178 ? -3.690 3.107 -6.124 1.00 92.88 178 PHE A N 1
ATOM 1341 C CA . PHE A 1 178 ? -3.048 4.401 -5.895 1.00 92.88 178 PHE A CA 1
ATOM 1342 C C . PHE A 1 178 ? -2.241 4.815 -7.142 1.00 92.88 178 PHE A C 1
ATOM 1344 O O . PHE A 1 178 ? -1.187 4.231 -7.391 1.00 92.88 178 PHE A O 1
ATOM 1351 N N . PRO A 1 179 ? -2.699 5.795 -7.946 1.00 93.81 179 PRO A N 1
ATOM 1352 C CA . PRO A 1 179 ? -1.982 6.238 -9.144 1.00 93.81 179 PRO A CA 1
ATOM 1353 C C . PRO A 1 179 ? -0.776 7.115 -8.776 1.00 93.81 179 PRO A C 1
ATOM 1355 O O . PRO A 1 179 ? -0.943 8.114 -8.076 1.00 93.81 179 PRO A O 1
ATOM 1358 N N . VAL A 1 180 ? 0.407 6.775 -9.284 1.00 92.88 180 VAL A N 1
ATOM 1359 C CA . VAL A 1 180 ? 1.727 7.354 -8.972 1.00 92.88 180 VAL A CA 1
ATOM 1360 C C . VAL A 1 180 ? 2.405 7.860 -10.252 1.00 92.88 180 VAL A C 1
ATOM 1362 O O . VAL A 1 180 ? 2.271 7.245 -11.315 1.00 92.88 180 VAL A O 1
ATOM 1365 N N . THR A 1 181 ? 3.175 8.947 -10.141 1.00 92.50 181 THR A N 1
ATOM 1366 C CA . THR A 1 181 ? 4.012 9.488 -11.221 1.00 92.50 181 THR A CA 1
ATOM 1367 C C . THR A 1 181 ? 5.455 9.678 -10.741 1.00 92.50 181 THR A C 1
ATOM 1369 O O . THR A 1 181 ? 5.730 10.466 -9.842 1.00 92.50 181 THR A O 1
ATOM 1372 N N . GLY A 1 182 ? 6.407 8.997 -11.378 1.00 91.44 182 GLY A N 1
ATOM 1373 C CA . GLY A 1 182 ? 7.825 9.024 -11.013 1.00 91.44 182 GLY A CA 1
ATOM 1374 C C . GLY A 1 182 ? 8.204 7.909 -10.036 1.00 91.44 182 GLY A C 1
ATOM 1375 O O . GLY A 1 182 ? 7.762 6.768 -10.178 1.00 91.44 182 GLY A O 1
ATOM 1376 N N . SER A 1 183 ? 9.075 8.203 -9.071 1.00 92.56 183 SER A N 1
ATOM 1377 C CA . SER A 1 183 ? 9.470 7.233 -8.045 1.00 92.56 183 SER A CA 1
ATOM 1378 C C . SER A 1 183 ? 8.527 7.269 -6.843 1.00 92.56 183 SER A C 1
ATOM 1380 O O . SER A 1 183 ? 8.032 8.325 -6.459 1.00 92.56 183 SER A O 1
ATOM 1382 N N . SER A 1 184 ? 8.318 6.125 -6.203 1.00 93.88 184 SER A N 1
ATOM 1383 C CA . SER A 1 184 ? 7.561 6.027 -4.953 1.00 93.88 184 SER A CA 1
ATOM 1384 C C . SER A 1 184 ? 8.175 5.007 -4.003 1.00 93.88 184 SER A C 1
ATOM 1386 O O . SER A 1 184 ? 8.978 4.166 -4.409 1.00 93.88 184 SER A O 1
ATOM 1388 N N . SER A 1 185 ? 7.821 5.085 -2.726 1.00 94.00 185 SER A N 1
ATOM 1389 C CA . SER A 1 185 ? 8.106 4.031 -1.756 1.00 94.00 185 SER A CA 1
ATOM 1390 C C . SER A 1 185 ? 6.851 3.705 -0.960 1.00 94.00 185 SER A C 1
ATOM 1392 O O . SER A 1 185 ? 6.044 4.587 -0.658 1.00 94.00 185 SER A O 1
ATOM 1394 N N . VAL A 1 186 ? 6.666 2.418 -0.672 1.00 93.81 186 VAL A N 1
ATOM 1395 C CA . VAL A 1 186 ? 5.502 1.882 0.037 1.00 93.81 186 VAL A CA 1
ATOM 1396 C C . VAL A 1 186 ? 5.978 1.153 1.281 1.00 93.81 186 VAL A C 1
ATOM 1398 O O . VAL A 1 186 ? 6.669 0.141 1.173 1.00 93.81 186 VAL A O 1
ATOM 1401 N N . THR A 1 187 ? 5.581 1.629 2.455 1.00 93.12 187 THR A N 1
ATOM 1402 C CA . THR A 1 187 ? 5.708 0.884 3.712 1.00 93.12 187 THR A CA 1
ATOM 1403 C C . THR A 1 187 ? 4.354 0.310 4.103 1.00 93.12 187 THR A C 1
ATOM 1405 O O . THR A 1 187 ? 3.300 0.925 3.903 1.00 93.12 187 THR A O 1
ATOM 1408 N N . VAL A 1 188 ? 4.378 -0.908 4.641 1.00 90.06 188 VAL A N 1
ATOM 1409 C CA . VAL A 1 188 ? 3.182 -1.619 5.092 1.00 90.06 188 VAL A CA 1
ATOM 1410 C C . VAL A 1 188 ? 3.453 -2.187 6.480 1.00 90.06 188 VAL A C 1
ATOM 1412 O O . VAL A 1 188 ? 4.301 -3.060 6.650 1.00 90.06 188 VAL A O 1
ATOM 1415 N N . ASP A 1 189 ? 2.720 -1.699 7.478 1.00 83.88 189 ASP A N 1
ATOM 1416 C CA . ASP A 1 189 ? 2.980 -1.990 8.898 1.00 83.88 189 ASP A CA 1
ATOM 1417 C C . ASP A 1 189 ? 2.034 -3.064 9.472 1.00 83.88 189 ASP A C 1
ATOM 1419 O O . ASP A 1 189 ? 1.987 -3.308 10.676 1.00 83.88 189 ASP A O 1
ATOM 1423 N N . ALA A 1 190 ? 1.266 -3.723 8.601 1.00 78.31 190 ALA A N 1
ATOM 1424 C CA . ALA A 1 190 ? 0.287 -4.757 8.928 1.00 78.31 190 ALA A CA 1
ATOM 1425 C C . ALA A 1 190 ? 0.140 -5.765 7.768 1.00 78.31 190 ALA A C 1
ATOM 1427 O O . ALA A 1 190 ? 0.718 -5.585 6.700 1.00 78.31 190 ALA A O 1
ATOM 1428 N N . ALA A 1 191 ? -0.610 -6.850 7.965 1.00 78.44 191 ALA A N 1
ATOM 1429 C CA . ALA A 1 191 ? -0.661 -7.970 7.022 1.00 78.44 191 ALA A CA 1
ATOM 1430 C C . ALA A 1 191 ? -1.480 -7.673 5.746 1.00 78.44 191 ALA A C 1
ATOM 1432 O O . ALA A 1 191 ? -2.610 -8.135 5.608 1.00 78.44 191 ALA A O 1
ATOM 1433 N N . ALA A 1 192 ? -0.899 -6.931 4.798 1.00 87.00 192 ALA A N 1
ATOM 1434 C CA . ALA A 1 192 ? -1.377 -6.928 3.418 1.00 87.00 192 ALA A CA 1
ATOM 1435 C C . ALA A 1 192 ? -1.067 -8.276 2.745 1.00 87.00 192 ALA A C 1
ATOM 1437 O O . ALA A 1 192 ? -0.021 -8.884 2.974 1.00 87.00 192 ALA A O 1
ATOM 1438 N N . THR A 1 193 ? -1.971 -8.728 1.885 1.00 91.50 193 THR A N 1
ATOM 1439 C CA . THR A 1 193 ? -1.905 -10.022 1.194 1.00 91.50 193 THR A CA 1
ATOM 1440 C C . THR A 1 193 ? -1.002 -9.939 -0.039 1.00 91.50 193 THR A C 1
ATOM 1442 O O . THR A 1 193 ? -0.215 -10.851 -0.313 1.00 91.50 193 THR A O 1
ATOM 1445 N N . SER A 1 194 ? -1.061 -8.819 -0.767 1.00 92.94 194 SER A N 1
ATOM 1446 C CA . SER A 1 194 ? -0.141 -8.518 -1.866 1.00 92.94 194 SER A CA 1
ATOM 1447 C C . SER A 1 194 ? -0.030 -7.025 -2.192 1.00 92.94 194 SER A C 1
ATOM 1449 O O . SER A 1 194 ? -0.935 -6.232 -1.927 1.00 92.94 194 SER A O 1
ATOM 1451 N N . ILE A 1 195 ? 1.091 -6.656 -2.818 1.00 92.81 195 ILE A N 1
ATOM 1452 C CA . ILE A 1 195 ? 1.302 -5.366 -3.486 1.00 92.81 195 ILE A CA 1
ATOM 1453 C C . ILE A 1 195 ? 1.499 -5.660 -4.973 1.00 92.81 195 ILE A C 1
ATOM 1455 O O . ILE A 1 195 ? 2.483 -6.297 -5.350 1.00 92.81 195 ILE A O 1
ATOM 1459 N N . ALA A 1 196 ? 0.575 -5.222 -5.819 1.00 93.44 196 ALA A N 1
ATOM 1460 C CA . ALA A 1 196 ? 0.700 -5.312 -7.270 1.00 93.44 196 ALA A CA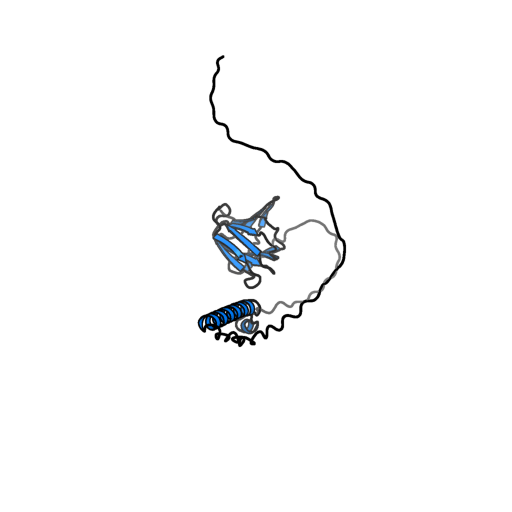 1
ATOM 1461 C C . ALA A 1 196 ? 1.030 -3.944 -7.881 1.00 93.44 196 ALA A C 1
ATOM 1463 O O . ALA A 1 196 ? 0.758 -2.902 -7.282 1.00 93.44 196 ALA A O 1
ATOM 1464 N N . VAL A 1 197 ? 1.610 -3.947 -9.082 1.00 93.19 197 VAL A N 1
ATOM 1465 C CA . VAL A 1 197 ? 1.827 -2.730 -9.880 1.00 93.19 197 VAL A CA 1
ATOM 1466 C C . VAL A 1 197 ? 1.077 -2.877 -11.194 1.00 93.19 197 VAL A C 1
ATOM 1468 O O . VAL A 1 197 ? 1.252 -3.867 -11.906 1.00 93.19 197 VAL A O 1
ATOM 1471 N N . GLU A 1 198 ? 0.251 -1.891 -11.519 1.00 93.38 198 GLU A N 1
ATOM 1472 C CA . GLU A 1 198 ? -0.539 -1.822 -12.745 1.00 93.38 198 GLU A CA 1
ATOM 1473 C C . GLU A 1 198 ? -0.063 -0.685 -13.647 1.00 93.38 198 GLU A C 1
ATOM 1475 O O . GLU A 1 198 ? 0.284 0.400 -13.183 1.00 93.38 198 GLU A O 1
ATOM 1480 N N . ILE A 1 199 ? -0.089 -0.914 -14.957 1.00 90.75 199 ILE A N 1
ATOM 1481 C CA . ILE A 1 199 ? 0.227 0.090 -15.976 1.00 90.75 199 ILE A CA 1
ATOM 1482 C C . ILE A 1 199 ? -0.914 0.062 -16.991 1.00 90.75 199 ILE A C 1
ATOM 1484 O O . ILE A 1 199 ? -1.249 -0.992 -17.526 1.00 90.75 199 ILE A O 1
ATOM 1488 N N . HIS A 1 200 ? -1.575 1.206 -17.187 1.00 88.00 200 HIS A N 1
ATOM 1489 C CA . HIS A 1 200 ? -2.813 1.331 -17.975 1.00 88.00 200 HIS A CA 1
ATOM 1490 C C . HIS A 1 200 ? -3.921 0.310 -17.611 1.00 88.00 200 HIS A C 1
ATOM 1492 O O . HIS A 1 200 ? -4.717 -0.076 -18.462 1.00 88.00 200 HIS A O 1
ATOM 1498 N N . GLY A 1 201 ? -3.984 -0.122 -16.343 1.00 85.12 201 GLY A N 1
ATOM 1499 C CA . GLY A 1 201 ? -4.967 -1.098 -15.847 1.00 85.12 201 GLY A CA 1
ATOM 1500 C C . GLY A 1 201 ? -4.621 -2.570 -16.110 1.00 85.12 201 GLY A C 1
ATOM 1501 O O . GLY A 1 201 ? -5.421 -3.443 -15.786 1.00 85.12 201 GLY A O 1
ATOM 1502 N N . ALA A 1 202 ? -3.444 -2.868 -16.668 1.00 86.81 202 ALA A N 1
ATOM 1503 C CA . ALA A 1 202 ? -2.906 -4.224 -16.745 1.00 86.81 202 ALA A CA 1
ATOM 1504 C C . ALA A 1 202 ? -1.908 -4.460 -15.603 1.00 86.81 202 ALA A C 1
ATOM 1506 O O . ALA A 1 202 ? -1.001 -3.650 -15.403 1.00 86.81 202 ALA A O 1
ATOM 1507 N N . THR A 1 203 ? -2.040 -5.565 -14.866 1.00 91.31 203 THR A N 1
ATOM 1508 C CA . THR A 1 203 ? -1.090 -5.936 -13.807 1.00 91.31 203 THR A CA 1
ATOM 1509 C C . THR A 1 203 ? 0.243 -6.388 -14.407 1.00 91.31 203 THR A C 1
ATOM 1511 O O . THR A 1 203 ? 0.293 -7.303 -15.224 1.00 91.31 203 THR A O 1
ATOM 1514 N N . VAL A 1 204 ? 1.331 -5.743 -13.987 1.00 89.75 204 VAL A N 1
ATOM 1515 C CA . VAL A 1 204 ? 2.696 -5.911 -14.525 1.00 89.75 204 VAL A CA 1
ATOM 1516 C C . VAL A 1 204 ? 3.589 -6.733 -13.583 1.00 89.75 204 VAL A C 1
ATOM 1518 O O . VAL A 1 204 ? 4.664 -7.197 -13.957 1.00 89.75 204 VAL A O 1
ATOM 1521 N N . GLY A 1 205 ? 3.125 -6.965 -12.357 1.00 89.19 205 GLY A N 1
ATOM 1522 C CA . GLY A 1 205 ? 3.702 -7.910 -11.409 1.00 89.19 205 GLY A CA 1
ATOM 1523 C C . GLY A 1 205 ? 3.005 -7.828 -10.052 1.00 89.19 205 GLY A C 1
ATOM 1524 O O . GLY A 1 205 ? 2.257 -6.882 -9.790 1.00 89.19 205 GLY A O 1
ATOM 1525 N N . THR A 1 206 ? 3.287 -8.800 -9.185 1.00 92.75 206 THR A N 1
ATOM 1526 C CA . THR A 1 206 ? 2.711 -8.885 -7.837 1.00 92.75 206 THR A CA 1
ATOM 1527 C C . THR A 1 206 ? 3.748 -9.389 -6.839 1.00 92.75 206 THR A C 1
ATOM 1529 O O . THR A 1 206 ? 4.399 -10.409 -7.057 1.00 92.75 206 THR A O 1
ATOM 1532 N N . ILE A 1 207 ? 3.878 -8.686 -5.716 1.00 92.31 207 ILE A N 1
ATOM 1533 C CA . ILE A 1 207 ? 4.616 -9.108 -4.526 1.00 92.31 207 ILE A CA 1
ATOM 1534 C C . ILE A 1 207 ? 3.597 -9.738 -3.577 1.00 92.31 207 ILE A C 1
ATOM 1536 O O . ILE A 1 207 ? 2.718 -9.048 -3.064 1.00 92.31 207 ILE A O 1
ATOM 1540 N N . HIS A 1 208 ? 3.696 -11.046 -3.357 1.00 91.94 208 HIS A N 1
ATOM 1541 C CA . HIS A 1 208 ? 2.828 -11.786 -2.437 1.00 91.94 208 HIS A CA 1
ATOM 1542 C C . HIS A 1 208 ? 3.442 -11.827 -1.034 1.00 91.94 208 HIS A C 1
ATOM 1544 O O . HIS A 1 208 ? 4.652 -12.011 -0.909 1.00 91.94 208 HIS A O 1
ATOM 1550 N N . GLY A 1 209 ? 2.621 -11.675 0.010 1.00 88.31 209 GLY A N 1
ATOM 1551 C CA . GLY A 1 209 ? 3.077 -11.689 1.405 1.00 88.31 209 GLY A CA 1
ATOM 1552 C C . GLY A 1 209 ? 4.151 -10.634 1.721 1.00 88.31 209 GLY A C 1
ATOM 1553 O O . GLY A 1 209 ? 5.249 -11.011 2.143 1.00 88.31 209 GLY A O 1
ATOM 1554 N N . PRO A 1 210 ? 3.890 -9.330 1.489 1.00 89.56 210 PRO A N 1
ATOM 1555 C CA . PRO A 1 210 ? 4.810 -8.258 1.860 1.00 89.56 210 PRO A CA 1
ATOM 1556 C C . PRO A 1 210 ? 5.204 -8.319 3.345 1.00 89.56 210 PRO A C 1
ATOM 1558 O O . PRO A 1 210 ? 4.418 -8.696 4.215 1.00 89.56 210 PRO A O 1
ATOM 1561 N N . ARG A 1 211 ? 6.451 -7.945 3.637 1.00 89.88 211 ARG A N 1
ATOM 1562 C CA . ARG A 1 211 ? 7.011 -7.952 4.992 1.00 89.88 211 ARG A CA 1
ATOM 1563 C C . ARG A 1 211 ? 6.549 -6.719 5.770 1.00 89.88 211 ARG A C 1
ATOM 1565 O O . ARG A 1 211 ? 6.554 -5.613 5.237 1.00 89.88 211 ARG A O 1
ATOM 1572 N N . LEU A 1 212 ? 6.220 -6.920 7.044 1.00 91.00 212 LEU A N 1
ATOM 1573 C CA . LEU A 1 212 ? 5.828 -5.850 7.964 1.00 91.00 212 LEU A CA 1
ATOM 1574 C C . LEU A 1 212 ? 6.992 -4.873 8.195 1.00 91.00 212 LEU A C 1
ATOM 1576 O O . LEU A 1 212 ? 8.120 -5.315 8.426 1.00 91.00 212 LEU A O 1
ATOM 1580 N N . GLY A 1 213 ? 6.724 -3.566 8.145 1.00 87.56 213 GLY A N 1
ATOM 1581 C CA . GLY A 1 213 ? 7.725 -2.513 8.365 1.00 87.56 213 GLY A CA 1
ATOM 1582 C C . GLY A 1 213 ? 8.840 -2.474 7.312 1.00 87.56 213 GLY A C 1
ATOM 1583 O O . GLY A 1 213 ? 9.923 -1.955 7.576 1.00 87.56 213 GLY A O 1
ATOM 1584 N N . TYR A 1 214 ? 8.611 -3.067 6.137 1.00 91.06 214 TYR A N 1
ATOM 1585 C CA . TYR A 1 214 ? 9.583 -3.172 5.050 1.00 91.06 214 TYR A CA 1
ATOM 1586 C C . TYR A 1 214 ? 9.229 -2.186 3.933 1.00 91.06 214 TYR A C 1
ATOM 1588 O O . TYR A 1 214 ? 8.073 -2.111 3.515 1.00 91.06 214 TYR A O 1
ATOM 1596 N N . SER A 1 215 ? 10.215 -1.430 3.447 1.00 92.75 215 SER A N 1
ATOM 1597 C CA . SER A 1 215 ? 10.003 -0.427 2.398 1.00 92.75 215 SER A CA 1
ATOM 1598 C C . SER A 1 215 ? 10.151 -1.022 0.997 1.00 92.75 215 SER A C 1
ATOM 1600 O O . SER A 1 215 ? 11.173 -1.624 0.664 1.00 92.75 215 SER A O 1
ATOM 1602 N N . TYR A 1 216 ? 9.136 -0.838 0.162 1.00 94.50 216 TYR A N 1
ATOM 1603 C CA 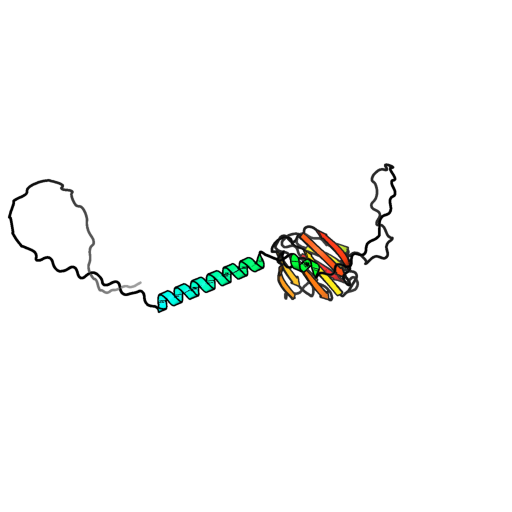. TYR A 1 216 ? 9.113 -1.255 -1.235 1.00 94.50 216 TYR A CA 1
ATOM 1604 C C . TYR A 1 216 ? 9.273 -0.022 -2.129 1.00 94.50 216 TYR A C 1
ATOM 1606 O O . TYR A 1 216 ? 8.315 0.722 -2.340 1.00 94.50 216 TYR A O 1
ATOM 1614 N N . THR A 1 217 ? 10.489 0.215 -2.625 1.00 95.06 217 THR A N 1
ATOM 1615 C CA . THR A 1 217 ? 10.815 1.332 -3.524 1.00 95.06 217 THR A CA 1
ATOM 1616 C C . THR A 1 217 ? 10.509 0.950 -4.971 1.00 95.06 217 THR A C 1
ATOM 1618 O O . THR A 1 217 ? 10.959 -0.095 -5.441 1.00 95.06 217 THR A O 1
ATOM 1621 N N . PHE A 1 218 ? 9.833 1.825 -5.709 1.00 94.25 218 PHE A N 1
ATOM 1622 C CA . PHE A 1 218 ? 9.567 1.689 -7.140 1.00 94.25 218 PHE A CA 1
ATOM 1623 C C . PHE A 1 218 ? 10.126 2.904 -7.892 1.00 94.25 218 PHE A C 1
ATOM 1625 O O . PHE A 1 218 ? 9.789 4.045 -7.571 1.00 94.25 218 PHE A O 1
ATOM 1632 N N . SER A 1 219 ? 10.975 2.683 -8.898 1.00 94.12 219 SER A N 1
ATOM 1633 C CA . SER A 1 219 ? 11.509 3.734 -9.779 1.00 94.12 219 SER A CA 1
ATOM 1634 C C . SER A 1 219 ? 11.241 3.440 -11.264 1.00 94.12 219 SER A C 1
ATOM 1636 O O . SER A 1 219 ? 11.228 2.275 -11.665 1.00 94.12 219 SER A O 1
ATOM 1638 N N . PRO A 1 220 ? 11.030 4.460 -12.118 1.00 92.44 220 PRO A N 1
ATOM 1639 C CA . PRO A 1 220 ? 10.916 4.258 -13.561 1.00 92.44 220 PRO A CA 1
ATOM 1640 C C . PRO A 1 220 ? 12.228 3.762 -14.190 1.00 92.44 220 PRO A C 1
ATOM 1642 O O . PRO A 1 220 ? 13.317 4.153 -13.781 1.00 92.44 220 PRO A O 1
ATOM 1645 N N . ALA A 1 221 ? 12.139 2.966 -15.256 1.00 83.56 221 ALA A N 1
ATOM 1646 C CA . ALA A 1 221 ? 13.281 2.400 -15.991 1.00 83.56 221 ALA A CA 1
ATOM 1647 C C . ALA A 1 221 ? 14.101 3.412 -16.832 1.00 83.56 221 ALA A C 1
ATOM 1649 O O . ALA A 1 221 ? 14.807 3.016 -17.758 1.00 83.56 221 ALA A O 1
ATOM 1650 N N . GLY A 1 222 ? 13.989 4.709 -16.542 1.00 69.88 222 GLY A N 1
ATOM 1651 C CA . GLY A 1 222 ? 14.558 5.807 -17.328 1.00 69.88 222 GLY A CA 1
ATOM 1652 C C . GLY A 1 222 ? 14.426 7.158 -16.622 1.00 69.88 222 GLY A C 1
ATOM 1653 O O . GLY A 1 222 ? 13.995 8.129 -17.243 1.00 69.88 222 GLY A O 1
ATOM 1654 N N . SER A 1 223 ? 14.712 7.177 -15.316 1.00 53.38 223 SER A N 1
ATOM 1655 C CA . SER A 1 223 ? 14.805 8.366 -14.455 1.00 53.38 223 SER A CA 1
ATOM 1656 C C . SER A 1 223 ? 16.221 8.528 -13.918 1.00 53.38 223 SER A C 1
ATOM 1658 O O . SER A 1 223 ? 16.693 7.519 -13.343 1.00 53.38 223 SER A O 1
#

Sequence (223 aa):
MTRRERLADDKGRRSEVPGPVGTITAELPVVAGRGLVRPERTARPRRRPAPYLLRLIVWLLVFVLVCMLAAAGVEHYHPRWFDFLRNRVSTATGSGIAAGTTSARPGASTSPSGSSGPSSFRLVRTGAHGADYVVPAQSYAIVVTTDHPCWTQIAEPAGSTTFRYAQTVLASSSPKSFPVTGSSSVTVDAAATSIAVEIHGATVGTIHGPRLGYSYTFSPAGS

pLDDT: mean 71.6, std 21.39, range [33.47, 95.06]

Secondary structure (DSSP, 8-state):
-----------------------------------------------PPPPHHHHHHHHHHHHHHHHHHHHHHHHH---GGGGGGS------------------------------S----EEEEE-SSEEEEEESSSEEEEEEE-SS-EEEEEESSTT-SSEEEEEEEPGGG-SEEEEEES-EEEEE-S--SEEEEEETTEEEEEEESPPTTEEEEEEETT-

Foldseek 3Di:
DDDDDDDDDDDDDDDDDDDDDDDDDDDDDDDDDPDPPDPDPPPPPPPDPDDVVVVVVVVVVVVVVVVVVVVVVCVVDPPPVCVVVVPDPPPDDDDDDDDDDDDDDDDDDDDDPDDPDQAAKDWPDDDDAETEIEHADQKKKKWWFAQAWKWKFKDPQAPDPDTPDTDTDGNVCPRPIGIGGFKMKMAIQDFTQWIFIGDPRHTRDIDGGDDHNHIYIYGYPPD

Radius of gyration: 40.74 Å; chains: 1; bounding box: 83×70×113 Å